Protein AF-A0A536C1P3-F1 (afdb_monomer)

Secondary structure (DSSP, 8-state):
----------------------------EEEEE--EEEETTTEEEE--EEES-SEEE-TT-EEEEE-SS-SS-EEEEEE-GGGS--SHHHHHT-HHHHHHHHHTTEETTEE-TT--SEEGGGGGTEE-STT-EEEE--TTSTTTS-SEEEEEE-SPTT-EEEEE-SSSTT-EEEEEE-

Solvent-accessible surface area (backbone atoms only — not comparable to full-atom values): 10163 Å² total; per-residue (Å²): 135,90,83,83,90,84,90,80,85,84,86,83,86,86,83,85,76,80,80,76,79,73,73,74,76,74,76,48,53,31,36,42,40,53,58,74,48,79,42,88,100,77,44,81,47,75,53,56,34,64,37,72,67,75,43,78,46,40,53,71,40,66,38,32,44,33,25,81,73,27,73,57,60,47,35,54,30,30,41,57,74,88,68,55,52,87,46,74,66,37,41,77,61,39,59,68,26,53,51,51,34,47,70,31,21,33,53,100,89,42,77,45,98,67,49,40,62,48,30,63,49,33,67,73,41,24,43,57,50,70,58,17,22,36,54,34,15,14,66,74,48,70,89,78,42,52,42,60,50,67,32,28,31,61,28,57,63,77,40,70,48,29,32,31,14,54,79,47,46,81,19,57,48,40,38,39,23,80

Foldseek 3Di:
DDDDDDDDDDDDDDDPDPPPPPPPPPQLEWEFDWDWDDDPPPDTDTDTATPDADAEEAQFDKHKYAYAAYLFKWKWFWADPVLQDPDPVCQVVNPVLQVLCVVQCQDPVGHDPSHDQWWDCVVVQEDAHGGGMGMAGHPNDPPPHHRMGMGGYNHDQQDKTKTATSVGRNHIHMYHYD

pLDDT: mean 88.32, std 18.48, range [37.59, 98.88]

Sequence (178 aa):
MRRFVVLVLSALLGAGSSIVLVGADSDRTITIRGDERFVANTIIQATFRFSPGPLVVKSGDAVTWTNPATPEPHSISIVNQGDLPASVEDVFMCSVCNDILTAHGIGPGGPGPSFTPVLGNAAAHQLQAVGDSFLIGSSSMPGFLPTSVTETITAQSGSTLYYLCAIHPWMQGTISVN

Mean predicted aligned error: 8.85 Å

Nearest PDB structures (foldseek):
  2gba-assembly1_A  TM=7.555E-01  e=5.926E-05  Paracoccus denitrificans
  1id2-assembly3_C  TM=7.336E-01  e=1.102E-04  Paracoccus versutus
  1plb-assembly1_A  TM=5.959E-01  e=1.337E-05  Petroselinum crispum
  1gs6-assembly1_X  TM=4.631E-01  e=2.304E-03  Achromobacter xylosoxidans

Structure (mmCIF, N/CA/C/O backbone):
data_AF-A0A536C1P3-F1
#
_entry.id   AF-A0A536C1P3-F1
#
loop_
_atom_site.group_PDB
_atom_site.id
_atom_site.type_symbol
_atom_site.label_atom_id
_atom_site.label_alt_id
_atom_site.label_comp_id
_atom_site.label_asym_id
_atom_site.label_entity_id
_atom_site.label_seq_id
_atom_site.pdbx_PDB_ins_code
_atom_site.Cartn_x
_atom_site.Cartn_y
_atom_site.Cartn_z
_atom_site.occupancy
_atom_site.B_iso_or_equiv
_atom_site.auth_seq_id
_atom_site.auth_comp_id
_atom_site.auth_asym_id
_atom_site.auth_atom_id
_atom_site.pdbx_PDB_model_num
ATOM 1 N N . MET A 1 1 ? 39.046 -17.412 80.853 1.00 38.22 1 MET A N 1
ATOM 2 C CA . MET A 1 1 ? 39.810 -16.635 79.850 1.00 38.22 1 MET A CA 1
ATOM 3 C C . MET A 1 1 ? 38.816 -15.853 78.998 1.00 38.22 1 MET A C 1
ATOM 5 O O . MET A 1 1 ? 37.809 -16.425 78.610 1.00 38.22 1 MET A O 1
ATOM 9 N N . ARG A 1 2 ? 39.046 -14.545 78.809 1.00 45.75 2 ARG A N 1
ATOM 10 C CA . ARG A 1 2 ? 38.230 -13.609 77.998 1.00 45.75 2 ARG A CA 1
ATOM 11 C C . ARG A 1 2 ? 38.199 -14.019 76.519 1.00 45.75 2 ARG A C 1
ATOM 13 O O . ARG A 1 2 ? 39.235 -14.484 76.050 1.00 45.75 2 ARG A O 1
ATOM 20 N N . ARG A 1 3 ? 37.102 -13.682 75.812 1.00 44.78 3 ARG A N 1
ATOM 21 C CA . ARG A 1 3 ? 37.000 -13.023 74.469 1.00 44.78 3 ARG A CA 1
ATOM 22 C C . ARG A 1 3 ? 35.619 -13.345 73.848 1.00 44.78 3 ARG A C 1
ATOM 24 O O . ARG A 1 3 ? 35.310 -14.511 73.679 1.00 44.78 3 ARG A O 1
ATOM 31 N N . PHE A 1 4 ? 34.657 -12.413 73.843 1.00 39.53 4 PHE A N 1
ATOM 32 C CA . PHE A 1 4 ? 34.352 -11.356 72.847 1.00 39.53 4 PHE A CA 1
ATOM 33 C C . PHE A 1 4 ? 33.693 -11.849 71.528 1.00 39.53 4 PHE A C 1
ATOM 35 O O . PHE A 1 4 ? 34.386 -12.458 70.726 1.00 39.53 4 PHE A O 1
ATOM 42 N N . VAL A 1 5 ? 32.433 -11.397 71.299 1.00 42.56 5 VAL A N 1
ATOM 43 C CA . VAL A 1 5 ? 31.890 -10.773 70.044 1.00 42.56 5 VAL A CA 1
ATOM 44 C C . VAL A 1 5 ? 31.510 -11.780 68.923 1.00 42.56 5 VAL A C 1
ATOM 46 O O . VAL A 1 5 ? 32.255 -12.713 68.683 1.00 42.56 5 VAL A O 1
ATOM 49 N N . VAL A 1 6 ? 30.341 -11.777 68.251 1.00 37.59 6 VAL A N 1
ATOM 50 C CA . VAL A 1 6 ? 29.561 -10.733 67.537 1.00 37.59 6 VAL A CA 1
ATOM 51 C C . VAL A 1 6 ? 28.072 -11.145 67.425 1.00 37.59 6 VAL A C 1
ATOM 53 O O . VAL A 1 6 ? 27.770 -12.307 67.165 1.00 37.59 6 VAL A O 1
ATOM 56 N N . LEU A 1 7 ? 27.157 -10.174 67.544 1.00 42.25 7 LEU A N 1
ATOM 57 C CA . LEU A 1 7 ? 25.745 -10.230 67.124 1.00 42.25 7 LEU A CA 1
ATOM 58 C C . LEU A 1 7 ? 25.620 -9.984 65.610 1.00 42.25 7 LEU A C 1
ATOM 60 O O . LEU A 1 7 ? 26.114 -8.966 65.131 1.00 42.25 7 LEU A O 1
ATOM 64 N N . VAL A 1 8 ? 24.885 -10.828 64.880 1.00 40.91 8 VAL A N 1
ATOM 65 C CA . VAL A 1 8 ? 24.362 -10.489 63.544 1.00 40.91 8 VAL A CA 1
ATOM 66 C C . VAL A 1 8 ? 22.840 -10.585 63.596 1.00 40.91 8 VAL A C 1
ATOM 68 O O . VAL A 1 8 ? 22.282 -11.676 63.669 1.00 40.91 8 VAL A O 1
ATOM 71 N N . LEU A 1 9 ? 22.174 -9.427 63.599 1.00 39.41 9 LEU A N 1
ATOM 72 C CA . LEU A 1 9 ? 20.735 -9.317 63.365 1.00 39.41 9 LEU A CA 1
ATOM 73 C C . LEU A 1 9 ? 20.473 -9.488 61.864 1.00 39.41 9 LEU A C 1
ATOM 75 O O . LEU A 1 9 ? 20.925 -8.679 61.055 1.00 39.41 9 LEU A O 1
ATOM 79 N N . SER A 1 10 ? 19.714 -10.513 61.497 1.00 43.47 10 SER A N 1
ATOM 80 C CA . SER A 1 10 ? 19.151 -10.666 60.156 1.00 43.47 10 SER A CA 1
ATOM 81 C C . SER A 1 10 ? 17.809 -9.933 60.096 1.00 43.47 10 SER A C 1
ATOM 83 O O . SER A 1 10 ? 16.829 -10.392 60.678 1.00 43.47 10 SER A O 1
ATOM 85 N N . ALA A 1 11 ? 17.755 -8.793 59.407 1.00 42.03 11 ALA A N 1
ATOM 86 C CA . ALA A 1 11 ? 16.505 -8.121 59.067 1.00 42.03 11 ALA A CA 1
ATOM 87 C C . ALA A 1 11 ? 16.045 -8.582 57.674 1.00 42.03 11 ALA A C 1
ATOM 89 O O . ALA A 1 11 ? 16.591 -8.170 56.655 1.00 42.03 11 ALA A O 1
ATOM 90 N N . LEU A 1 12 ? 15.043 -9.458 57.643 1.00 52.09 12 LEU A N 1
ATOM 91 C CA . LEU A 1 12 ? 14.175 -9.694 56.490 1.00 52.09 12 LEU A CA 1
ATOM 92 C C . LEU A 1 12 ? 12.885 -8.922 56.751 1.00 52.09 12 LEU A C 1
ATOM 94 O O . LEU A 1 12 ? 12.354 -9.091 57.841 1.00 52.09 12 LEU A O 1
ATOM 98 N N . LEU A 1 13 ? 12.392 -8.127 55.789 1.00 48.28 13 LEU A N 1
ATOM 99 C CA . LEU A 1 13 ? 10.961 -7.983 55.448 1.00 48.28 13 LEU A CA 1
ATOM 100 C C . LEU A 1 13 ? 10.726 -6.854 54.422 1.00 48.28 13 LEU A C 1
ATOM 102 O O . LEU A 1 13 ? 10.877 -5.676 54.724 1.00 48.28 13 LEU A O 1
ATOM 106 N N . GLY A 1 14 ? 10.258 -7.258 53.234 1.00 49.16 14 GLY A N 1
ATOM 107 C CA . GLY A 1 14 ? 9.141 -6.597 52.550 1.00 49.16 14 GLY A CA 1
ATOM 108 C C . GLY A 1 14 ? 9.445 -5.445 51.590 1.00 49.16 14 GLY A C 1
ATOM 109 O O . GLY A 1 14 ? 9.089 -4.310 51.879 1.00 49.16 14 GLY A O 1
ATOM 110 N N . ALA A 1 15 ? 9.961 -5.739 50.393 1.00 48.53 15 ALA A N 1
ATOM 111 C CA . ALA A 1 15 ? 9.781 -4.858 49.236 1.00 48.53 15 ALA A CA 1
ATOM 112 C C . ALA A 1 15 ? 8.700 -5.458 48.321 1.00 48.53 15 ALA A C 1
ATOM 114 O O . ALA A 1 15 ? 8.964 -6.371 47.538 1.00 48.53 15 ALA A O 1
ATOM 115 N N . GLY A 1 16 ? 7.465 -4.967 48.455 1.00 49.84 16 GLY A N 1
ATOM 116 C CA . GLY A 1 16 ? 6.386 -5.234 47.506 1.00 49.84 16 GLY A CA 1
ATOM 117 C C . GLY A 1 16 ? 6.735 -4.612 46.158 1.00 49.84 16 GLY A C 1
ATOM 118 O O . GLY A 1 16 ? 6.601 -3.406 45.977 1.00 49.84 16 GLY A O 1
ATOM 119 N N . SER A 1 17 ? 7.223 -5.429 45.228 1.00 48.78 17 SER A N 1
ATOM 120 C CA . SER A 1 17 ? 7.429 -5.012 43.843 1.00 48.78 17 SER A CA 1
ATOM 121 C C . SER A 1 17 ? 6.107 -5.156 43.101 1.00 48.78 17 SER A C 1
ATOM 123 O O . SER A 1 17 ? 5.728 -6.253 42.696 1.00 48.78 17 SER A O 1
ATOM 125 N N . SER A 1 18 ? 5.385 -4.049 42.945 1.00 50.34 18 SER A N 1
ATOM 126 C CA . SER A 1 18 ? 4.287 -3.965 41.988 1.00 50.34 18 SER A CA 1
ATOM 127 C C . SER A 1 18 ? 4.879 -4.099 40.588 1.00 50.34 18 SER A C 1
ATOM 129 O O . SER A 1 18 ? 5.506 -3.171 40.078 1.00 50.34 18 SER A O 1
ATOM 131 N N . ILE A 1 19 ? 4.722 -5.273 39.980 1.00 48.75 19 ILE A N 1
ATOM 132 C CA . ILE A 1 19 ? 5.044 -5.493 38.572 1.00 48.75 19 ILE A CA 1
ATOM 133 C C . ILE A 1 19 ? 4.020 -4.693 37.768 1.00 48.75 19 ILE A C 1
ATOM 135 O O . ILE A 1 19 ? 2.875 -5.107 37.598 1.00 48.75 19 ILE A O 1
ATOM 139 N N . VAL A 1 20 ? 4.427 -3.515 37.302 1.00 47.53 20 VAL A N 1
ATOM 140 C CA . VAL A 1 20 ? 3.724 -2.821 36.228 1.00 47.53 20 VAL A CA 1
ATOM 141 C C . VAL A 1 20 ? 3.993 -3.639 34.971 1.00 47.53 20 VAL A C 1
ATOM 143 O O . VAL A 1 20 ? 5.088 -3.592 34.414 1.00 47.53 20 VAL A O 1
ATOM 146 N N . LEU A 1 21 ? 3.013 -4.437 34.549 1.00 46.41 21 LEU A N 1
ATOM 147 C CA . LEU A 1 21 ? 2.993 -4.994 33.201 1.00 46.41 21 LEU A CA 1
ATOM 148 C C . LEU A 1 21 ? 2.775 -3.818 32.247 1.00 46.41 21 LEU A C 1
ATOM 150 O O . LEU A 1 21 ? 1.644 -3.476 31.909 1.00 46.41 21 LEU A O 1
ATOM 154 N N . VAL A 1 22 ? 3.866 -3.157 31.858 1.00 47.50 22 VAL A N 1
ATOM 155 C CA . VAL A 1 22 ? 3.883 -2.331 30.655 1.00 47.50 22 VAL A CA 1
ATOM 156 C C . VAL A 1 22 ? 3.562 -3.300 29.525 1.00 47.50 22 VAL A C 1
ATOM 158 O O . VAL A 1 22 ? 4.394 -4.130 29.161 1.00 47.50 22 VAL A O 1
ATOM 161 N N . GLY A 1 23 ? 2.317 -3.272 29.046 1.00 38.59 23 GLY A N 1
ATOM 162 C CA . GLY A 1 23 ? 1.960 -3.952 27.813 1.00 38.59 23 GLY A CA 1
ATOM 163 C C . GLY A 1 23 ? 2.905 -3.431 26.744 1.00 38.59 23 GLY A C 1
ATOM 164 O O . GLY A 1 23 ? 2.918 -2.229 26.485 1.00 38.59 23 GLY A O 1
ATOM 165 N N . ALA A 1 24 ? 3.754 -4.307 26.210 1.00 42.31 24 ALA A N 1
ATOM 166 C CA . ALA A 1 24 ? 4.572 -3.974 25.061 1.00 42.31 24 ALA A CA 1
ATOM 167 C C . ALA A 1 24 ? 3.631 -3.432 23.981 1.00 42.31 24 ALA A C 1
ATOM 169 O O . ALA A 1 24 ? 2.650 -4.097 23.639 1.00 42.31 24 ALA A O 1
ATOM 170 N N . ASP A 1 25 ? 3.900 -2.214 23.512 1.00 45.34 25 ASP A N 1
ATOM 171 C CA . ASP A 1 25 ? 3.305 -1.683 22.294 1.00 45.34 25 ASP A CA 1
ATOM 172 C C . ASP A 1 25 ? 3.629 -2.713 21.212 1.00 45.34 25 ASP A C 1
ATOM 174 O O . ASP A 1 25 ? 4.793 -2.911 20.858 1.00 45.34 25 ASP A O 1
ATOM 178 N N . SER A 1 26 ? 2.636 -3.513 20.824 1.00 55.91 26 SER A N 1
ATOM 179 C CA . SER A 1 26 ? 2.788 -4.458 19.730 1.00 55.91 26 SER A CA 1
ATOM 180 C C . SER A 1 26 ? 3.107 -3.602 18.521 1.00 55.91 26 SER A C 1
ATOM 182 O O . SER A 1 26 ? 2.209 -2.905 18.058 1.00 55.91 26 SER A O 1
ATOM 184 N N . ASP A 1 27 ? 4.378 -3.580 18.120 1.00 61.31 27 ASP A N 1
ATOM 185 C CA . ASP A 1 27 ? 4.948 -2.621 17.176 1.00 61.31 27 ASP A CA 1
ATOM 186 C C . ASP A 1 27 ? 3.963 -2.347 16.031 1.00 61.31 27 ASP A C 1
ATOM 188 O O . ASP A 1 27 ? 3.760 -3.186 15.150 1.00 61.31 27 ASP A O 1
ATOM 192 N N . ARG A 1 28 ? 3.274 -1.197 16.089 1.00 88.38 28 ARG A N 1
ATOM 193 C CA . ARG A 1 28 ? 2.221 -0.821 15.129 1.00 88.38 28 ARG A CA 1
ATOM 194 C C . ARG A 1 28 ? 2.836 -0.263 13.849 1.00 88.38 28 ARG A C 1
ATOM 196 O O . ARG A 1 28 ? 2.238 0.569 13.173 1.00 88.38 28 ARG A O 1
ATOM 203 N N . THR A 1 29 ? 4.048 -0.706 13.535 1.00 95.81 29 THR A N 1
ATOM 204 C CA . THR A 1 29 ? 4.849 -0.243 12.415 1.00 95.81 29 THR A CA 1
ATOM 205 C C . THR A 1 29 ? 4.951 -1.342 11.371 1.00 95.81 29 THR A C 1
ATOM 207 O O . THR A 1 29 ? 5.570 -2.381 11.587 1.00 95.81 29 THR A O 1
ATOM 210 N N . ILE A 1 30 ? 4.396 -1.089 10.194 1.00 97.25 30 ILE A N 1
ATOM 211 C CA . ILE A 1 30 ? 4.604 -1.878 8.992 1.00 97.25 30 ILE A CA 1
ATOM 212 C C . ILE A 1 30 ? 5.787 -1.316 8.225 1.00 97.25 30 ILE A C 1
ATOM 214 O O . ILE A 1 30 ? 5.824 -0.152 7.838 1.00 97.25 30 ILE A O 1
ATOM 218 N N . THR A 1 31 ? 6.773 -2.164 7.976 1.00 97.38 31 THR A N 1
ATOM 219 C CA . THR A 1 31 ? 7.881 -1.868 7.077 1.00 97.38 31 THR A CA 1
ATOM 220 C C . THR A 1 31 ? 7.609 -2.482 5.715 1.00 97.38 31 THR A C 1
ATOM 222 O O . THR A 1 31 ? 7.343 -3.681 5.601 1.00 97.38 31 THR A O 1
ATOM 225 N N . ILE A 1 32 ? 7.752 -1.676 4.673 1.00 97.88 32 ILE A N 1
ATOM 226 C CA . ILE A 1 32 ? 7.839 -2.148 3.301 1.00 97.88 32 ILE A CA 1
ATOM 227 C C . ILE A 1 32 ? 9.257 -2.656 3.066 1.00 97.88 32 ILE A C 1
ATOM 229 O O . ILE A 1 32 ? 10.244 -1.959 3.309 1.00 97.88 32 ILE A O 1
ATOM 233 N N . ARG A 1 33 ? 9.355 -3.921 2.667 1.00 96.94 33 ARG A N 1
ATOM 234 C CA . ARG A 1 33 ? 10.613 -4.663 2.528 1.00 96.94 33 ARG A CA 1
ATOM 235 C C . ARG A 1 33 ? 10.662 -5.351 1.186 1.00 96.94 33 ARG A C 1
ATOM 237 O O . ARG A 1 33 ? 9.615 -5.665 0.641 1.00 96.94 33 ARG A O 1
ATOM 244 N N . GLY A 1 34 ? 11.860 -5.721 0.761 1.00 95.94 34 GLY A N 1
ATOM 245 C CA . GLY A 1 34 ? 12.095 -6.531 -0.426 1.00 95.94 34 GLY A CA 1
ATOM 246 C C . GLY A 1 34 ? 12.992 -5.811 -1.416 1.00 95.94 34 GLY A C 1
ATOM 247 O O . GLY A 1 34 ? 13.263 -4.623 -1.275 1.00 95.94 34 GLY A O 1
ATOM 248 N N . ASP A 1 35 ? 13.415 -6.575 -2.407 1.00 93.88 35 ASP A N 1
ATOM 249 C CA . ASP A 1 35 ? 14.324 -6.164 -3.466 1.00 93.88 35 ASP A CA 1
ATOM 250 C C . ASP A 1 35 ? 13.819 -6.682 -4.813 1.00 93.88 35 ASP A C 1
ATOM 252 O O . ASP A 1 35 ? 12.915 -7.532 -4.883 1.00 93.88 35 ASP A O 1
ATOM 256 N N . GLU A 1 36 ? 14.473 -6.220 -5.870 1.00 94.19 36 GLU A N 1
ATOM 257 C CA . GLU A 1 36 ? 14.243 -6.661 -7.236 1.00 94.19 36 GLU A CA 1
ATOM 258 C C . GLU A 1 36 ? 15.460 -7.379 -7.808 1.00 94.19 36 GLU A C 1
ATOM 260 O O . GLU A 1 36 ? 16.610 -7.143 -7.431 1.00 94.19 36 GLU A O 1
ATOM 265 N N . ARG A 1 37 ? 15.199 -8.268 -8.763 1.00 95.44 37 ARG A N 1
ATOM 266 C CA . ARG A 1 37 ? 16.217 -8.992 -9.510 1.00 95.44 37 ARG A CA 1
ATOM 267 C C . ARG A 1 37 ? 15.810 -9.099 -10.968 1.00 95.44 37 ARG A C 1
ATOM 269 O O . ARG A 1 37 ? 14.765 -9.657 -11.298 1.00 95.44 37 ARG A O 1
ATOM 276 N N . PHE A 1 38 ? 16.712 -8.660 -11.835 1.00 96.25 38 PHE A N 1
ATOM 277 C CA . PHE A 1 38 ? 16.591 -8.814 -13.274 1.00 96.25 38 PHE A CA 1
ATOM 278 C C . PHE A 1 38 ? 17.712 -9.696 -13.821 1.00 96.25 38 PHE A C 1
ATOM 280 O O . PHE A 1 38 ? 18.890 -9.500 -13.522 1.00 96.25 38 PHE A O 1
ATOM 287 N N . VAL A 1 39 ? 17.334 -10.664 -14.649 1.00 97.38 39 VAL A N 1
ATOM 288 C CA . VAL A 1 39 ? 18.242 -11.449 -15.481 1.00 97.38 39 VAL A CA 1
ATOM 289 C C . VAL A 1 39 ? 17.684 -11.434 -16.893 1.00 97.38 39 VAL A C 1
ATOM 291 O O . VAL A 1 39 ? 16.594 -11.958 -17.141 1.00 97.38 39 VAL A O 1
ATOM 294 N N . ALA A 1 40 ? 18.444 -10.848 -17.818 1.00 97.44 40 ALA A N 1
ATOM 295 C CA . ALA A 1 40 ? 18.035 -10.709 -19.208 1.00 97.44 40 ALA A CA 1
ATOM 296 C C . ALA A 1 40 ? 17.575 -12.051 -19.803 1.00 97.44 40 ALA A C 1
ATOM 298 O O . ALA A 1 40 ? 18.201 -13.093 -19.589 1.00 97.44 40 ALA A O 1
ATOM 299 N N . ASN A 1 41 ? 16.462 -12.010 -20.541 1.00 96.12 41 ASN A N 1
ATOM 300 C CA . ASN A 1 41 ? 15.847 -13.167 -21.201 1.00 96.12 41 ASN A CA 1
ATOM 301 C C . ASN A 1 41 ? 15.487 -14.340 -20.263 1.00 96.12 41 ASN A C 1
ATOM 303 O O . ASN A 1 41 ? 15.357 -15.472 -20.718 1.00 96.12 41 ASN A O 1
ATOM 307 N N . THR A 1 42 ? 15.387 -14.098 -18.950 1.00 97.19 42 THR A N 1
ATOM 308 C CA . THR A 1 42 ? 15.209 -15.182 -17.975 1.00 97.19 42 THR A CA 1
ATOM 309 C C . THR A 1 42 ? 14.222 -14.817 -16.875 1.00 97.19 42 THR A C 1
ATOM 311 O O . THR A 1 42 ? 13.222 -15.507 -16.713 1.00 97.19 42 THR A O 1
ATOM 314 N N . ILE A 1 43 ? 14.494 -13.767 -16.091 1.00 95.25 43 ILE A N 1
ATOM 315 C CA . ILE A 1 43 ? 13.743 -13.472 -14.862 1.00 95.25 43 ILE A CA 1
ATOM 316 C C . ILE A 1 43 ? 13.578 -11.962 -14.679 1.00 95.25 43 ILE A C 1
ATOM 318 O O . ILE A 1 43 ? 14.550 -11.212 -14.752 1.00 95.25 43 ILE A O 1
ATOM 322 N N . ILE A 1 44 ? 12.356 -11.559 -14.336 1.00 94.12 44 ILE A N 1
ATOM 323 C CA . ILE A 1 44 ? 12.053 -10.345 -13.574 1.00 94.12 44 ILE A CA 1
ATOM 324 C C . ILE A 1 44 ? 11.420 -10.830 -12.269 1.00 94.12 44 ILE A C 1
ATOM 326 O O . ILE A 1 44 ? 10.481 -11.624 -12.298 1.00 94.12 44 ILE A O 1
ATOM 330 N N . GLN A 1 45 ? 11.963 -10.412 -11.132 1.00 95.19 45 GLN A N 1
ATOM 331 C CA . GLN A 1 45 ? 11.460 -10.791 -9.818 1.00 95.19 45 GLN A CA 1
ATOM 332 C C . GLN A 1 45 ? 11.459 -9.571 -8.910 1.00 95.19 45 GLN A C 1
ATOM 334 O O . GLN A 1 45 ? 12.496 -8.938 -8.749 1.00 95.19 45 GLN A O 1
ATOM 339 N N . ALA A 1 46 ? 10.332 -9.314 -8.259 1.00 95.38 46 ALA A N 1
ATOM 340 C CA . ALA A 1 46 ? 10.216 -8.332 -7.196 1.00 95.38 46 ALA A CA 1
ATOM 341 C C . ALA A 1 46 ? 9.682 -9.027 -5.942 1.00 95.38 46 ALA A C 1
ATOM 343 O O . ALA A 1 46 ? 8.767 -9.847 -6.003 1.00 95.38 46 ALA A O 1
ATOM 344 N N . THR A 1 47 ? 10.306 -8.754 -4.799 1.00 96.69 47 THR A N 1
ATOM 345 C CA . THR A 1 47 ? 9.982 -9.407 -3.517 1.00 96.69 47 THR A CA 1
ATOM 346 C C . THR A 1 47 ? 9.365 -8.446 -2.509 1.00 96.69 47 THR A C 1
ATOM 348 O O . THR A 1 47 ? 9.324 -8.752 -1.309 1.00 96.69 47 THR A O 1
ATOM 351 N N . PHE A 1 48 ? 8.906 -7.287 -2.994 1.00 97.69 48 PHE A N 1
ATOM 352 C CA . PHE A 1 48 ? 8.281 -6.270 -2.166 1.00 97.69 48 PHE A CA 1
ATOM 353 C C . PHE A 1 48 ? 7.102 -6.846 -1.383 1.00 97.69 48 PHE A C 1
ATOM 355 O O . PHE A 1 48 ? 6.348 -7.668 -1.905 1.00 97.69 48 PHE A O 1
ATOM 362 N N . ARG A 1 49 ? 6.983 -6.460 -0.111 1.00 97.88 49 ARG A N 1
ATOM 363 C CA . ARG A 1 49 ? 5.941 -6.926 0.810 1.00 97.88 49 ARG A CA 1
ATOM 364 C C . ARG A 1 49 ? 5.798 -6.013 2.022 1.00 97.88 49 ARG A C 1
ATOM 366 O O . ARG A 1 49 ? 6.765 -5.382 2.453 1.00 97.88 49 ARG A O 1
ATOM 373 N N . PHE A 1 50 ? 4.607 -6.026 2.608 1.00 98.00 50 PHE A N 1
ATOM 374 C CA . PHE A 1 50 ? 4.333 -5.450 3.921 1.00 98.00 50 PHE A CA 1
ATOM 375 C C . PHE A 1 50 ? 4.774 -6.422 5.023 1.00 98.00 50 PHE A C 1
ATOM 377 O O . PHE A 1 50 ? 4.524 -7.623 4.933 1.00 98.00 50 PHE A O 1
ATOM 384 N N . SER A 1 51 ? 5.468 -5.932 6.051 1.00 96.12 51 SER A N 1
ATOM 385 C CA . SER A 1 51 ? 5.906 -6.759 7.180 1.00 96.12 51 SER A CA 1
ATOM 386 C C . SER A 1 51 ? 6.065 -5.929 8.460 1.00 96.12 51 SER A C 1
ATOM 388 O O . SER A 1 51 ? 6.759 -4.914 8.414 1.00 96.12 51 SER A O 1
ATOM 390 N N . PRO A 1 52 ? 5.578 -6.395 9.623 1.00 94.62 52 PRO A N 1
ATOM 391 C CA . PRO A 1 52 ? 4.865 -7.658 9.832 1.00 94.62 52 PRO A CA 1
ATOM 392 C C . PRO A 1 52 ? 3.438 -7.639 9.253 1.00 94.62 52 PRO A C 1
ATOM 394 O O . PRO A 1 52 ? 2.964 -6.630 8.752 1.00 94.62 52 PRO A O 1
ATOM 397 N N . GLY A 1 53 ? 2.759 -8.778 9.275 1.00 85.44 53 GLY A N 1
ATOM 398 C CA . GLY A 1 53 ? 1.369 -8.916 8.843 1.00 85.44 53 GLY A CA 1
ATOM 399 C C . GLY A 1 53 ? 0.951 -10.390 8.880 1.00 85.44 53 GLY A C 1
ATOM 400 O O . GLY A 1 53 ? 1.837 -11.244 8.774 1.00 85.44 53 GLY A O 1
ATOM 401 N N . PRO A 1 54 ? -0.344 -10.735 9.020 1.00 92.56 54 PRO A N 1
ATOM 402 C CA . PRO A 1 54 ? -1.516 -9.892 9.312 1.00 92.56 54 PRO A CA 1
ATOM 403 C C . PRO A 1 54 ? -1.400 -9.028 10.573 1.00 92.56 54 PRO A C 1
ATOM 405 O O . PRO A 1 54 ? -0.704 -9.396 11.517 1.00 92.56 54 PRO A O 1
ATOM 408 N N . LEU A 1 55 ? -2.103 -7.896 10.598 1.00 94.44 55 LEU A N 1
ATOM 409 C CA . LEU A 1 55 ? -2.229 -7.049 11.782 1.00 94.44 55 LEU A CA 1
ATOM 410 C C . LEU A 1 55 ? -3.521 -7.333 12.540 1.00 94.44 55 LEU A C 1
ATOM 412 O O . LEU A 1 55 ? -4.560 -7.608 11.941 1.00 94.44 55 LEU A O 1
ATOM 416 N N . VAL A 1 56 ? -3.455 -7.184 13.860 1.00 95.88 56 VAL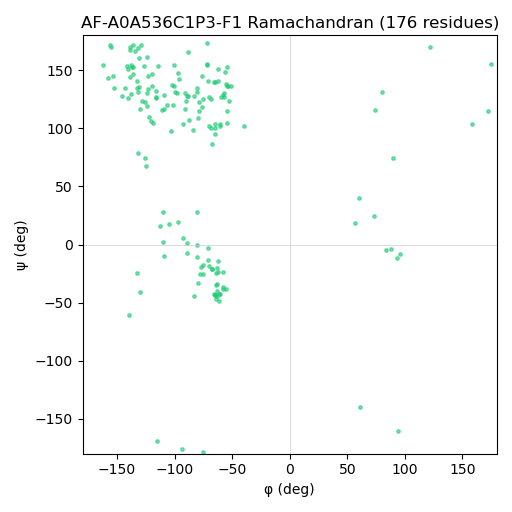 A N 1
ATOM 417 C CA . VAL A 1 56 ? -4.617 -7.159 14.749 1.00 95.88 56 VAL A CA 1
ATOM 418 C C . VAL A 1 56 ? -4.536 -5.883 15.573 1.00 95.88 56 VAL A C 1
ATOM 420 O O . VAL A 1 56 ? -3.538 -5.653 16.253 1.00 95.88 56 VAL A O 1
ATOM 423 N N . VAL A 1 57 ? -5.567 -5.051 15.496 1.00 95.75 57 VAL A N 1
ATOM 424 C CA . VAL A 1 57 ? -5.621 -3.726 16.134 1.00 95.75 57 VAL A CA 1
ATOM 425 C C . VAL A 1 57 ? -7.000 -3.490 16.734 1.00 95.75 57 VAL A C 1
ATOM 427 O O . VAL A 1 57 ? -7.927 -4.255 16.476 1.00 95.75 57 VAL A O 1
ATOM 430 N N . LYS A 1 58 ? -7.154 -2.425 17.518 1.00 96.38 58 LYS A N 1
ATOM 431 C CA . LYS A 1 58 ? -8.470 -1.922 17.931 1.00 96.38 58 LYS A CA 1
ATOM 432 C C . LYS A 1 58 ? -8.880 -0.723 17.092 1.00 96.38 58 LYS A C 1
ATOM 434 O O . LYS A 1 58 ? -8.026 0.020 16.612 1.00 96.38 58 LYS A O 1
ATOM 439 N N . SER A 1 59 ? -10.185 -0.488 16.968 1.00 97.12 59 SER A N 1
ATOM 440 C CA . SER A 1 59 ? -10.666 0.793 16.438 1.00 97.12 59 SER A CA 1
ATOM 441 C C . SER A 1 59 ? -10.131 1.940 17.307 1.00 97.12 59 SER A C 1
ATOM 443 O O . SER A 1 59 ? -10.287 1.928 18.528 1.00 97.12 59 SER A O 1
ATOM 445 N N . GLY A 1 60 ? -9.523 2.936 16.671 1.00 96.56 60 GLY A N 1
ATOM 446 C CA . GLY A 1 60 ? -8.818 4.056 17.291 1.00 96.56 60 GLY A CA 1
ATOM 447 C C . GLY A 1 60 ? -7.302 3.868 17.408 1.00 96.56 60 GLY A C 1
ATOM 448 O O . GLY A 1 60 ? -6.614 4.823 17.763 1.00 96.56 60 GLY A O 1
ATOM 449 N N . ASP A 1 61 ? -6.761 2.685 17.104 1.00 97.25 61 ASP A N 1
ATOM 450 C CA . ASP A 1 61 ? -5.313 2.472 17.095 1.00 97.25 61 ASP A CA 1
ATOM 451 C C . ASP A 1 61 ? -4.655 3.185 15.907 1.00 97.25 61 ASP A C 1
ATOM 453 O O . ASP A 1 61 ? -5.167 3.162 14.789 1.00 97.25 61 ASP A O 1
ATOM 457 N N . ALA A 1 62 ? -3.479 3.769 16.137 1.00 97.12 62 ALA A N 1
ATOM 458 C CA . ALA A 1 62 ? -2.647 4.337 15.081 1.00 97.12 62 ALA A CA 1
ATOM 459 C C . ALA A 1 62 ? -1.659 3.290 14.551 1.00 97.12 62 ALA A C 1
ATOM 461 O O . ALA A 1 62 ? -0.946 2.664 15.335 1.00 97.12 62 ALA A O 1
ATOM 462 N N . VAL A 1 63 ? -1.584 3.127 13.232 1.00 97.88 63 VAL A N 1
ATOM 463 C CA . VAL A 1 63 ? -0.640 2.231 12.550 1.00 97.88 63 VAL A CA 1
ATOM 464 C C . VAL A 1 63 ? 0.242 3.059 11.626 1.00 97.88 63 VAL A C 1
ATOM 466 O O . VAL A 1 63 ? -0.231 3.957 10.937 1.00 97.88 63 VAL A O 1
ATOM 469 N N . THR A 1 64 ? 1.539 2.774 11.624 1.00 98.00 64 THR A N 1
ATOM 470 C CA . THR A 1 64 ? 2.531 3.471 10.803 1.00 98.00 64 THR A CA 1
ATOM 471 C C . THR A 1 64 ? 3.032 2.557 9.701 1.00 98.00 64 THR A C 1
ATOM 473 O O . THR A 1 64 ? 3.490 1.458 9.978 1.00 98.00 64 THR A O 1
ATOM 476 N N . TRP A 1 65 ? 3.019 3.015 8.456 1.00 98.06 65 TRP A N 1
ATOM 477 C CA . TRP A 1 65 ? 3.700 2.372 7.338 1.00 98.06 65 TRP A CA 1
ATOM 478 C C . TRP A 1 65 ? 4.979 3.131 7.024 1.00 98.06 6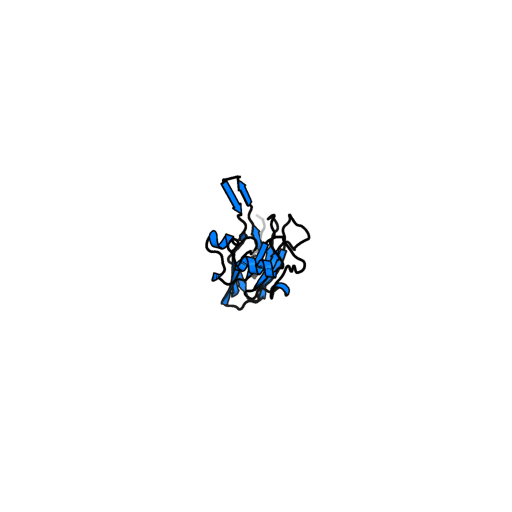5 TRP A C 1
ATOM 480 O O . TRP A 1 65 ? 4.994 4.358 7.005 1.00 98.06 65 TRP A O 1
ATOM 490 N N . THR A 1 66 ? 6.057 2.400 6.763 1.00 97.12 66 THR A N 1
ATOM 491 C CA . THR A 1 66 ? 7.384 2.956 6.487 1.00 97.12 66 THR A CA 1
ATOM 492 C C . THR A 1 66 ? 7.999 2.297 5.262 1.00 97.12 66 THR A C 1
ATOM 494 O O . THR A 1 66 ? 7.903 1.083 5.086 1.00 97.12 66 THR A O 1
ATOM 497 N N . ASN A 1 67 ? 8.683 3.085 4.439 1.00 97.00 67 ASN A N 1
ATOM 498 C CA . ASN A 1 67 ? 9.493 2.605 3.326 1.00 97.00 67 ASN A CA 1
ATOM 499 C C . ASN A 1 67 ? 10.927 3.146 3.437 1.00 97.00 67 ASN A C 1
ATOM 501 O O . ASN A 1 67 ? 11.308 4.076 2.725 1.00 97.00 67 ASN A O 1
ATOM 505 N N . PRO A 1 68 ? 11.733 2.610 4.367 1.00 91.88 68 PRO A N 1
ATOM 506 C CA . PRO A 1 68 ? 13.066 3.146 4.609 1.00 91.88 68 PRO A CA 1
ATOM 507 C C . PRO A 1 68 ? 14.072 2.760 3.516 1.00 91.88 68 PRO A C 1
ATOM 509 O O . PRO A 1 68 ? 15.080 3.444 3.353 1.00 91.88 68 PRO A O 1
ATOM 512 N N . ALA A 1 69 ? 13.838 1.646 2.813 1.00 88.31 69 ALA A N 1
ATOM 513 C CA . ALA A 1 69 ? 14.892 0.958 2.071 1.00 88.31 69 ALA A CA 1
ATOM 514 C C . ALA A 1 69 ? 14.533 0.560 0.637 1.00 88.31 69 ALA A C 1
ATOM 516 O O . ALA A 1 69 ? 15.454 0.414 -0.163 1.00 88.31 69 ALA A O 1
ATOM 517 N N . THR A 1 70 ? 13.254 0.373 0.288 1.00 93.31 70 THR A N 1
ATOM 518 C CA . THR A 1 70 ? 12.938 -0.044 -1.085 1.00 93.31 70 THR A CA 1
ATOM 519 C C . THR A 1 70 ? 13.075 1.142 -2.046 1.00 93.31 70 THR A C 1
ATOM 521 O O . THR A 1 70 ? 12.780 2.280 -1.664 1.00 93.31 70 THR A O 1
ATOM 524 N N . PRO A 1 71 ? 13.537 0.910 -3.287 1.00 91.38 71 PRO A N 1
ATOM 525 C CA . PRO A 1 71 ? 13.773 1.976 -4.253 1.00 91.38 71 PRO A CA 1
ATOM 526 C C . PRO A 1 71 ? 12.493 2.443 -4.955 1.00 91.38 71 PRO A C 1
ATOM 528 O O . PRO A 1 71 ? 12.567 3.344 -5.784 1.00 91.38 71 PRO A O 1
ATOM 531 N N . GLU A 1 72 ? 11.330 1.877 -4.651 1.00 92.31 72 GLU A N 1
ATOM 532 C CA . GLU A 1 72 ? 10.084 2.188 -5.353 1.00 92.31 72 GLU A CA 1
ATOM 533 C C . GLU A 1 72 ? 9.033 2.753 -4.394 1.00 92.31 72 GLU A C 1
ATOM 535 O O . GLU A 1 72 ? 9.042 2.402 -3.208 1.00 92.31 72 GLU A O 1
ATOM 540 N N . PRO A 1 73 ? 8.167 3.673 -4.856 1.00 95.38 73 PRO A N 1
ATOM 541 C CA . PRO A 1 73 ? 7.032 4.133 -4.076 1.00 95.38 73 PRO A CA 1
ATOM 542 C C . PRO A 1 73 ? 5.977 3.030 -4.006 1.00 95.38 73 PRO A C 1
ATOM 544 O O . PRO A 1 73 ? 5.873 2.199 -4.900 1.00 95.38 73 PRO A O 1
ATOM 547 N N . HIS A 1 74 ? 5.154 3.065 -2.966 1.00 97.81 74 HIS A N 1
ATOM 548 C CA . HIS A 1 74 ? 4.085 2.097 -2.753 1.00 97.81 74 HIS A CA 1
ATOM 549 C C . HIS A 1 74 ? 2.772 2.809 -2.478 1.00 97.81 74 HIS A C 1
ATOM 551 O O . HIS A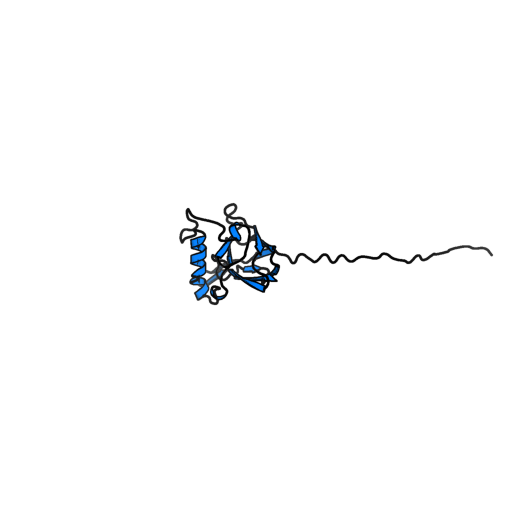 1 74 ? 2.719 4.019 -2.260 1.00 97.81 74 HIS A O 1
ATOM 557 N N . SER A 1 75 ? 1.706 2.029 -2.445 1.00 98.56 75 SER A N 1
ATOM 558 C CA . SER A 1 75 ? 0.406 2.460 -1.950 1.00 98.56 75 SER A CA 1
ATOM 559 C C . SER A 1 75 ? -0.083 1.489 -0.891 1.00 98.56 75 SER A C 1
ATOM 561 O O . SER A 1 75 ? 0.308 0.321 -0.867 1.00 98.56 75 SER A O 1
ATOM 563 N N . ILE A 1 76 ? -0.914 2.000 0.002 1.00 98.69 76 ILE A N 1
ATOM 564 C CA . ILE A 1 76 ? -1.711 1.210 0.927 1.00 98.69 76 ILE A CA 1
ATOM 565 C C . ILE A 1 76 ? -3.147 1.548 0.571 1.00 98.69 76 ILE A C 1
ATOM 567 O O . ILE A 1 76 ? -3.604 2.648 0.874 1.00 98.69 76 ILE A O 1
ATOM 571 N N . SER A 1 77 ? -3.826 0.630 -0.107 1.00 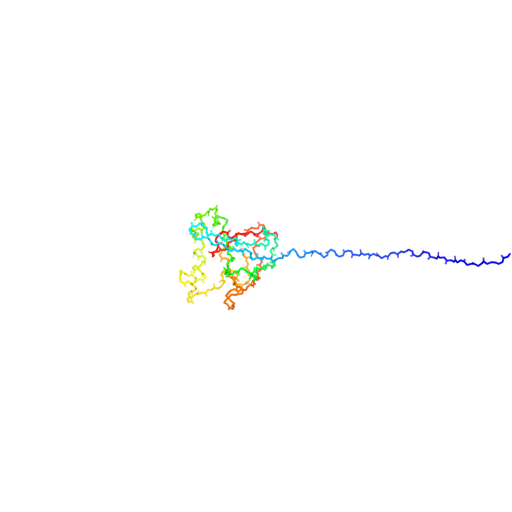98.88 77 SER A N 1
ATOM 572 C CA . SER A 1 77 ? -5.162 0.871 -0.648 1.00 98.88 77 SER A CA 1
ATOM 573 C C . SER A 1 77 ? -6.127 -0.179 -0.133 1.00 98.88 77 SER A C 1
ATOM 575 O O . SER A 1 77 ? -5.929 -1.370 -0.380 1.00 98.88 77 SER A O 1
ATOM 577 N N . ILE A 1 78 ? -7.158 0.254 0.590 1.00 98.88 78 ILE A N 1
ATOM 578 C CA . ILE A 1 78 ? -8.188 -0.634 1.119 1.00 98.88 78 ILE A CA 1
ATOM 579 C C . ILE A 1 78 ? -9.114 -1.061 -0.021 1.00 98.88 78 ILE A C 1
ATOM 581 O O . ILE A 1 78 ? -9.707 -0.227 -0.710 1.00 98.88 78 ILE A O 1
ATOM 585 N N . VAL A 1 79 ? -9.257 -2.372 -0.192 1.00 98.81 79 VAL A N 1
ATOM 586 C CA . VAL A 1 79 ? -10.028 -3.015 -1.265 1.00 98.81 79 VAL A CA 1
ATOM 587 C C . VAL A 1 79 ? -10.953 -4.090 -0.699 1.00 98.81 79 VAL A C 1
ATOM 589 O O . VAL A 1 79 ? -10.846 -4.456 0.476 1.00 98.81 79 VAL A O 1
ATOM 592 N N . ASN A 1 80 ? -11.876 -4.618 -1.507 1.00 98.69 80 ASN A N 1
ATOM 593 C CA . ASN A 1 80 ? -12.603 -5.815 -1.090 1.00 98.69 80 ASN A CA 1
ATOM 594 C C . ASN A 1 80 ? -11.671 -7.029 -1.139 1.00 98.69 80 ASN A C 1
ATOM 596 O O . ASN A 1 80 ? -10.748 -7.093 -1.946 1.00 98.69 80 ASN A O 1
ATOM 600 N N . GLN A 1 81 ? -11.963 -8.053 -0.335 1.00 98.38 81 GLN A N 1
ATOM 601 C CA . GLN A 1 81 ? -11.201 -9.307 -0.362 1.00 98.38 81 GLN A CA 1
ATOM 602 C C . GLN A 1 81 ? -11.148 -9.938 -1.762 1.00 98.38 81 GLN A C 1
ATOM 604 O O . GLN A 1 81 ? -10.121 -10.483 -2.148 1.00 98.38 81 GLN A O 1
ATOM 609 N N . GLY A 1 82 ? -12.253 -9.866 -2.512 1.00 98.06 82 GLY A N 1
ATOM 610 C CA . GLY A 1 82 ? -12.345 -10.419 -3.866 1.00 98.06 82 GLY A CA 1
ATOM 611 C C . GLY A 1 82 ? -11.546 -9.650 -4.920 1.00 98.06 82 GLY A C 1
ATOM 612 O O . GLY A 1 82 ? -11.346 -10.180 -6.005 1.00 98.06 82 GLY A O 1
ATOM 613 N N . ASP A 1 83 ? -11.077 -8.442 -4.596 1.00 98.38 83 ASP A N 1
ATOM 614 C CA . ASP A 1 83 ? -10.267 -7.616 -5.494 1.00 98.38 83 ASP A CA 1
ATOM 615 C C . ASP A 1 83 ? -8.762 -7.905 -5.338 1.00 98.38 83 ASP A C 1
ATOM 617 O O . ASP A 1 83 ? -7.946 -7.391 -6.104 1.00 98.38 83 ASP A O 1
ATOM 621 N N . LEU A 1 84 ? -8.371 -8.711 -4.342 1.00 98.62 84 LEU A N 1
ATOM 622 C CA . LEU A 1 84 ? -6.982 -9.114 -4.147 1.00 98.62 84 LEU A CA 1
ATOM 623 C C . LEU A 1 84 ? -6.541 -10.073 -5.265 1.00 98.62 84 LEU A C 1
ATOM 625 O O . LEU A 1 84 ? -7.169 -11.121 -5.445 1.00 98.62 84 LEU A O 1
ATOM 629 N N . PRO A 1 85 ? -5.427 -9.786 -5.965 1.00 98.38 85 PRO A N 1
ATOM 630 C CA . PRO A 1 85 ? -4.874 -10.707 -6.950 1.00 98.38 85 PRO A CA 1
ATOM 631 C C . PRO A 1 85 ? -4.555 -12.082 -6.347 1.00 98.38 85 PRO A C 1
ATOM 633 O O . PRO A 1 85 ? -3.823 -12.175 -5.360 1.00 98.38 85 PRO A O 1
ATOM 636 N N . ALA A 1 86 ? -5.064 -13.157 -6.952 1.00 97.75 86 ALA A N 1
ATOM 637 C CA . ALA A 1 86 ? -4.840 -14.531 -6.491 1.00 97.75 86 ALA A CA 1
ATOM 638 C C . ALA A 1 86 ? -3.913 -15.331 -7.422 1.00 97.75 86 ALA A C 1
ATOM 640 O O . ALA A 1 86 ? -3.474 -16.433 -7.083 1.00 97.75 86 ALA A O 1
ATOM 641 N N . SER A 1 87 ? -3.601 -14.783 -8.595 1.00 97.75 87 SER A N 1
ATOM 642 C CA . SER A 1 87 ? -2.748 -15.392 -9.607 1.00 97.75 87 SER A CA 1
ATOM 643 C C . SER A 1 87 ? -1.803 -14.373 -10.245 1.00 97.75 87 SER A C 1
ATOM 645 O O . SER A 1 87 ? -1.959 -13.162 -10.103 1.00 97.75 87 SER A O 1
ATOM 647 N N . VAL A 1 88 ? -0.809 -14.876 -10.979 1.00 95.81 88 VAL A N 1
ATOM 648 C CA . VAL A 1 88 ? 0.105 -14.037 -11.772 1.00 95.81 88 VAL A CA 1
ATOM 649 C C . VAL A 1 88 ? -0.664 -13.195 -12.792 1.00 95.81 88 VAL A C 1
ATOM 651 O O . VAL A 1 88 ? -0.337 -12.032 -13.000 1.00 95.81 88 VAL A O 1
ATOM 654 N N . GLU A 1 89 ? -1.699 -13.770 -13.396 1.00 97.38 89 GLU A N 1
ATOM 655 C CA . GLU A 1 89 ? -2.539 -13.084 -14.375 1.00 97.38 89 GLU A CA 1
ATOM 656 C C . GLU A 1 89 ? -3.296 -11.912 -13.733 1.00 97.38 89 GLU A C 1
ATOM 658 O O . GLU A 1 89 ? -3.281 -10.803 -14.264 1.00 97.38 89 GLU A O 1
ATOM 663 N N . ASP A 1 90 ? -3.855 -12.114 -12.535 1.00 97.88 90 ASP A N 1
ATOM 664 C CA . ASP A 1 90 ? -4.539 -11.048 -11.790 1.00 97.88 90 ASP A CA 1
ATOM 665 C C . ASP A 1 90 ? -3.584 -9.912 -11.411 1.00 97.88 90 ASP A C 1
ATOM 667 O O . ASP A 1 90 ? -3.980 -8.750 -11.394 1.00 97.88 90 ASP A O 1
ATOM 671 N N . VAL A 1 91 ? -2.316 -10.228 -11.124 1.00 97.12 91 VAL A N 1
ATOM 672 C CA . VAL A 1 91 ? -1.296 -9.211 -10.836 1.00 97.12 91 VAL A CA 1
ATOM 673 C C . VAL A 1 91 ? -1.070 -8.317 -12.055 1.00 97.12 91 VAL A C 1
ATOM 675 O O . VAL A 1 91 ? -1.012 -7.098 -11.909 1.00 97.12 91 VAL A O 1
ATOM 678 N N . PHE A 1 92 ? -0.968 -8.895 -13.255 1.00 95.06 92 PHE A N 1
ATOM 679 C CA . PHE A 1 92 ? -0.740 -8.126 -14.482 1.00 95.06 92 PHE A CA 1
ATOM 680 C C . PHE A 1 92 ? -1.995 -7.428 -15.014 1.00 95.06 92 PHE A C 1
ATOM 682 O O . PHE A 1 92 ? -1.881 -6.401 -15.683 1.00 95.06 92 PHE A O 1
ATOM 689 N N . MET A 1 93 ? -3.183 -7.946 -14.705 1.00 96.44 93 MET A N 1
ATOM 690 C CA . MET A 1 93 ? -4.467 -7.389 -15.138 1.00 96.44 93 MET A CA 1
ATOM 691 C C . MET A 1 93 ? -5.277 -6.773 -13.990 1.00 96.44 93 MET A C 1
ATOM 693 O O . MET A 1 93 ? -6.506 -6.737 -14.056 1.00 96.44 93 MET A O 1
ATOM 697 N N . CYS A 1 94 ? -4.616 -6.281 -12.940 1.00 98.00 94 CYS A N 1
ATOM 698 C CA . CYS A 1 94 ? -5.293 -5.773 -11.748 1.00 98.00 94 CYS A CA 1
ATOM 699 C C . CYS A 1 94 ? -6.143 -4.522 -12.057 1.00 98.00 94 CYS A C 1
ATOM 701 O O . CYS A 1 94 ? -5.654 -3.390 -12.044 1.00 98.00 94 CYS A O 1
ATOM 703 N N . SER A 1 95 ? -7.437 -4.717 -12.319 1.00 97.62 95 SER A N 1
ATOM 704 C CA . SER A 1 95 ? -8.386 -3.649 -12.663 1.00 97.62 95 SER A CA 1
ATOM 705 C C . SER A 1 95 ? -8.568 -2.658 -11.516 1.00 97.62 95 SER A C 1
ATOM 707 O O . SER A 1 95 ? -8.415 -1.457 -11.728 1.00 97.62 95 SER A O 1
ATOM 709 N N . VAL A 1 96 ? -8.764 -3.156 -10.290 1.00 98.44 96 VAL A N 1
ATOM 710 C CA . VAL A 1 96 ? -8.858 -2.316 -9.086 1.00 98.44 96 VAL A CA 1
ATOM 711 C C . VAL A 1 96 ? -7.600 -1.463 -8.890 1.00 98.44 96 VAL A C 1
ATOM 713 O O . VAL A 1 96 ? -7.695 -0.302 -8.502 1.00 98.44 96 VAL A O 1
ATOM 716 N N . CYS A 1 97 ? -6.416 -1.994 -9.215 1.00 98.38 97 CYS A N 1
ATOM 717 C CA . CYS A 1 97 ? -5.163 -1.255 -9.110 1.00 98.38 97 CYS A CA 1
ATOM 718 C C . CYS A 1 97 ? -5.130 -0.091 -10.107 1.00 98.38 97 CYS A C 1
ATOM 720 O O . CYS A 1 97 ? -4.761 1.022 -9.739 1.00 98.38 97 CYS A O 1
ATOM 722 N N . ASN A 1 98 ? -5.573 -0.318 -11.347 1.00 97.25 98 ASN A N 1
ATOM 723 C CA . ASN A 1 98 ? -5.669 0.737 -12.357 1.00 97.25 98 ASN A CA 1
ATOM 724 C C . ASN A 1 98 ? -6.665 1.833 -11.953 1.00 97.25 98 ASN A C 1
ATOM 726 O O . ASN A 1 98 ? -6.375 3.018 -12.138 1.00 97.25 98 ASN A O 1
ATOM 730 N N . ASP A 1 99 ? -7.800 1.458 -11.362 1.00 98.00 99 ASP A N 1
ATOM 731 C CA . ASP A 1 99 ? -8.795 2.408 -10.858 1.00 98.00 99 ASP A CA 1
ATOM 732 C C . ASP A 1 99 ? -8.232 3.242 -9.697 1.00 98.00 99 ASP A C 1
ATOM 734 O O . ASP A 1 99 ? -8.373 4.467 -9.688 1.00 98.00 99 ASP A O 1
ATOM 738 N N . ILE A 1 100 ? -7.518 2.608 -8.759 1.00 98.50 10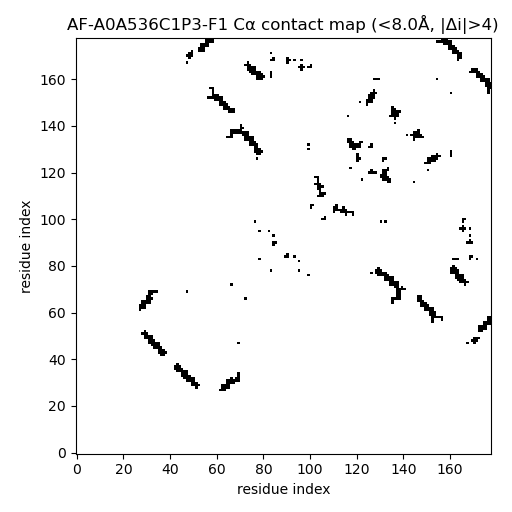0 ILE A N 1
ATOM 739 C CA . ILE A 1 100 ? -6.837 3.286 -7.646 1.00 98.50 100 ILE A CA 1
ATOM 740 C C . ILE A 1 100 ? -5.776 4.266 -8.162 1.00 98.50 100 ILE A C 1
ATOM 742 O O . ILE A 1 100 ? -5.747 5.422 -7.737 1.00 98.50 100 ILE A O 1
ATOM 746 N N . LEU A 1 101 ? -4.910 3.840 -9.088 1.00 98.00 101 LEU A N 1
ATOM 747 C CA . LEU A 1 101 ? -3.881 4.709 -9.668 1.00 98.00 101 LEU A CA 1
ATOM 748 C C . LEU A 1 101 ? -4.515 5.896 -10.401 1.00 98.00 101 LEU A C 1
ATOM 750 O O . LEU A 1 101 ? -4.097 7.037 -10.200 1.00 98.00 101 LEU A O 1
ATOM 754 N N . THR A 1 102 ? -5.580 5.651 -11.164 1.00 97.44 102 THR A N 1
ATOM 755 C CA . THR A 1 102 ? -6.345 6.703 -11.843 1.00 97.44 102 THR A CA 1
ATOM 756 C C . THR A 1 102 ? -6.951 7.687 -10.842 1.00 97.44 102 THR A C 1
ATOM 758 O O . THR A 1 102 ? -6.869 8.897 -11.055 1.00 97.44 102 THR A O 1
ATOM 761 N N . ALA A 1 103 ? -7.506 7.204 -9.726 1.00 98.00 103 ALA A N 1
ATOM 762 C CA . ALA A 1 103 ? -8.050 8.049 -8.665 1.00 98.00 103 ALA A CA 1
ATOM 763 C C . ALA A 1 103 ? -6.968 8.905 -7.984 1.00 98.00 103 ALA A C 1
ATOM 765 O O . ALA A 1 103 ? -7.212 10.068 -7.669 1.00 98.00 103 ALA A O 1
ATOM 766 N N . HIS A 1 104 ? -5.748 8.378 -7.842 1.00 98.06 104 HIS A N 1
ATOM 767 C CA . HIS A 1 104 ? -4.573 9.148 -7.424 1.00 98.06 104 HIS A CA 1
ATOM 768 C C . HIS A 1 104 ? -4.062 10.124 -8.499 1.00 98.06 104 HIS A C 1
ATOM 770 O O . HIS A 1 104 ? -3.112 10.864 -8.246 1.00 98.06 104 HIS A O 1
ATOM 776 N N . GLY A 1 105 ? -4.658 10.150 -9.695 1.00 97.44 105 GLY A N 1
ATOM 777 C CA . GLY A 1 105 ? -4.214 10.972 -10.818 1.00 97.44 105 GLY A CA 1
ATOM 778 C C . GLY A 1 105 ? -2.931 10.459 -11.477 1.00 97.44 105 GLY A C 1
ATOM 779 O O . GLY A 1 105 ? -2.196 11.249 -12.068 1.00 97.44 105 GLY A O 1
ATOM 780 N N . ILE A 1 106 ? -2.635 9.163 -11.360 1.00 95.69 106 ILE A N 1
ATOM 781 C CA . ILE A 1 106 ? -1.479 8.492 -11.962 1.00 95.69 106 ILE A CA 1
ATOM 782 C C . ILE A 1 106 ? -1.944 7.746 -13.215 1.00 95.69 106 ILE A C 1
ATOM 784 O O . ILE A 1 106 ? -2.785 6.854 -13.146 1.00 95.69 106 ILE A O 1
ATOM 788 N N . GLY A 1 107 ? -1.379 8.110 -14.366 1.00 91.38 107 GLY A N 1
ATOM 789 C CA . GLY A 1 107 ? -1.620 7.431 -15.641 1.00 91.38 107 GLY A CA 1
ATOM 790 C C . GLY A 1 107 ? -0.362 6.753 -16.197 1.00 91.38 107 GLY A C 1
ATOM 791 O O . GLY A 1 107 ? 0.672 6.719 -15.529 1.00 91.38 107 GLY A O 1
ATOM 792 N N . PRO A 1 108 ? -0.392 6.283 -17.460 1.00 84.56 108 PRO A N 1
ATOM 793 C CA . PRO A 1 108 ? 0.751 5.621 -18.103 1.00 84.56 108 PRO A CA 1
ATOM 794 C C . PRO A 1 108 ? 2.031 6.470 -18.174 1.00 84.56 108 PRO A C 1
ATOM 796 O O . PRO A 1 108 ? 3.126 5.931 -18.285 1.00 84.56 108 PRO A O 1
ATOM 799 N N . GLY A 1 109 ? 1.898 7.800 -18.128 1.00 84.88 109 GLY A N 1
ATOM 800 C CA . GLY A 1 109 ? 3.019 8.746 -18.103 1.00 84.88 109 GLY A CA 1
ATOM 801 C C . GLY A 1 109 ? 3.471 9.162 -16.699 1.00 84.88 109 GLY A C 1
ATOM 802 O O . GLY A 1 109 ? 4.314 10.048 -16.588 1.00 84.88 109 GLY A O 1
ATOM 803 N N . GLY A 1 110 ? 2.905 8.571 -15.642 1.00 87.19 110 GLY A N 1
ATOM 804 C CA . GLY A 1 110 ? 3.131 8.964 -14.252 1.00 87.19 110 GLY A CA 1
ATOM 805 C C . GLY A 1 110 ? 2.083 9.951 -13.708 1.00 87.19 110 GLY A C 1
ATOM 806 O O . GLY A 1 110 ? 0.974 10.036 -14.249 1.00 87.19 110 GLY A O 1
ATOM 807 N N . PRO A 1 111 ? 2.406 10.668 -12.612 1.00 91.81 111 PRO A N 1
ATOM 808 C CA . PRO A 1 111 ? 1.514 11.639 -11.977 1.00 91.81 111 PRO A CA 1
ATOM 809 C C . PRO A 1 111 ? 1.102 12.778 -12.918 1.00 91.81 111 PRO A C 1
ATOM 811 O O . PRO A 1 111 ? 1.946 13.457 -13.503 1.00 91.81 111 PRO A O 1
ATOM 814 N N . GLY A 1 112 ? -0.205 13.002 -13.046 1.00 92.94 112 GLY A N 1
ATOM 815 C CA . GLY A 1 112 ? -0.787 14.097 -13.817 1.00 92.94 112 GLY A CA 1
ATOM 816 C C . GLY A 1 112 ? -1.091 15.353 -12.984 1.00 92.94 112 GLY A C 1
ATOM 817 O O . GLY A 1 112 ? -0.826 15.401 -11.785 1.00 92.94 112 GLY A O 1
ATOM 818 N N . PRO A 1 113 ? -1.714 16.382 -13.593 1.00 91.38 113 PRO A N 1
ATOM 819 C CA . PRO A 1 113 ? -2.050 17.641 -12.914 1.00 91.38 113 PRO A CA 1
ATOM 820 C C . PRO A 1 113 ? -3.031 17.496 -11.742 1.00 91.38 113 PRO A C 1
ATOM 822 O O . PRO A 1 113 ? -3.072 18.354 -10.866 1.00 91.38 113 PRO A O 1
ATOM 825 N N . SER A 1 114 ? -3.830 16.427 -11.736 1.00 92.31 114 SER A N 1
ATOM 826 C CA . SER A 1 114 ? -4.804 16.111 -10.683 1.00 92.31 114 SER A CA 1
ATOM 827 C C . SER A 1 114 ? -4.263 15.108 -9.663 1.00 92.31 114 SER A C 1
ATOM 829 O O . SER A 1 114 ? -5.046 14.458 -8.977 1.00 92.31 114 SER A O 1
ATOM 831 N N . PHE A 1 115 ? -2.939 14.946 -9.591 1.00 96.38 115 PHE A N 1
ATOM 832 C CA . PHE A 1 115 ? -2.308 14.028 -8.655 1.00 96.38 115 PHE A CA 1
ATOM 833 C C . PHE A 1 115 ? -2.697 14.341 -7.207 1.00 96.38 115 PHE A C 1
ATOM 835 O O . PHE A 1 115 ? -2.567 15.477 -6.748 1.00 96.38 115 PHE A O 1
ATOM 842 N N . THR A 1 116 ? -3.123 13.310 -6.481 1.00 97.12 116 THR A N 1
ATOM 843 C CA . THR A 1 116 ? -3.365 13.373 -5.038 1.00 97.12 116 THR A CA 1
ATOM 844 C C . THR A 1 116 ? -2.694 12.185 -4.354 1.00 97.12 116 THR A C 1
ATOM 846 O O . THR A 1 116 ? -2.882 11.053 -4.794 1.00 97.12 116 THR A O 1
ATOM 849 N N . PRO A 1 117 ? -1.917 12.383 -3.274 1.00 97.00 117 PRO A N 1
ATOM 850 C CA . PRO A 1 117 ? -1.240 11.286 -2.587 1.00 97.00 117 PRO A CA 1
ATOM 851 C C . PRO A 1 117 ? -2.156 10.510 -1.633 1.00 97.00 117 PRO A C 1
ATOM 853 O O . PRO A 1 117 ? -1.758 9.458 -1.151 1.00 97.00 117 PRO A O 1
ATOM 856 N N . VAL A 1 118 ? -3.357 11.017 -1.349 1.00 98.31 118 VAL A N 1
ATOM 857 C CA . VAL A 1 118 ? -4.316 10.449 -0.392 1.00 98.31 118 VAL A CA 1
ATOM 858 C C . VAL A 1 118 ? -5.728 10.465 -0.979 1.00 98.31 118 VAL A C 1
ATOM 860 O O . VAL A 1 118 ? -6.074 11.367 -1.747 1.00 98.31 118 VAL A O 1
ATOM 863 N N . LEU A 1 119 ? -6.534 9.467 -0.626 1.00 98.50 119 LEU A N 1
ATOM 864 C CA . LEU A 1 119 ? -7.909 9.257 -1.078 1.00 98.50 119 LEU A CA 1
ATOM 865 C C . LEU A 1 119 ? -8.804 8.830 0.089 1.00 98.50 119 LEU A C 1
ATOM 867 O O . LEU A 1 119 ? -8.343 8.221 1.056 1.00 98.50 1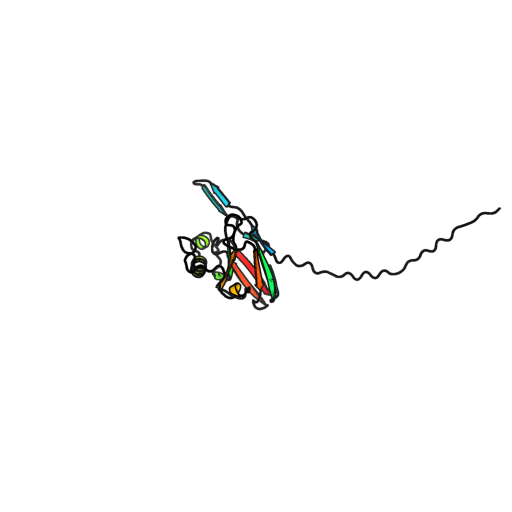19 LEU A O 1
ATOM 871 N N . GLY A 1 120 ? -10.100 9.119 -0.034 1.00 98.25 120 GLY A N 1
ATOM 872 C CA . GLY A 1 120 ? -11.102 8.704 0.946 1.00 98.25 120 GLY A CA 1
ATOM 873 C C . GLY A 1 120 ? -10.836 9.281 2.336 1.00 98.25 120 GLY A C 1
ATOM 874 O O . GLY A 1 120 ? -10.433 10.438 2.482 1.00 98.25 120 GLY A O 1
ATOM 875 N N . ASN A 1 121 ? -11.051 8.461 3.359 1.00 98.44 121 ASN A N 1
ATOM 876 C CA . ASN A 1 121 ? -10.832 8.829 4.755 1.00 98.44 121 ASN A CA 1
ATOM 877 C C . ASN A 1 121 ? -9.339 8.992 5.090 1.00 98.44 121 ASN A C 1
ATOM 879 O O . ASN A 1 121 ? -9.016 9.707 6.039 1.00 98.44 121 ASN A O 1
ATOM 883 N N . ALA A 1 122 ? -8.420 8.442 4.282 1.00 97.94 122 ALA A N 1
ATOM 884 C CA . ALA A 1 122 ? -6.977 8.587 4.510 1.00 97.94 122 ALA A CA 1
ATOM 885 C C . ALA A 1 122 ? -6.520 10.052 4.384 1.00 97.94 122 ALA A C 1
ATOM 887 O O . ALA A 1 122 ? -5.558 10.476 5.016 1.00 97.94 122 ALA A O 1
ATOM 888 N N . ALA A 1 123 ? -7.263 10.884 3.642 1.00 97.12 123 ALA A N 1
ATOM 889 C CA . ALA A 1 123 ? -7.031 12.330 3.614 1.00 97.12 123 ALA A CA 1
ATOM 890 C C . ALA A 1 123 ? -7.243 13.010 4.984 1.00 97.12 123 ALA A C 1
ATOM 892 O O . ALA A 1 123 ? -6.733 14.105 5.215 1.00 97.12 123 ALA A O 1
ATOM 893 N N . ALA A 1 124 ? -7.984 12.363 5.887 1.00 97.75 124 ALA A N 1
ATOM 894 C CA . ALA A 1 124 ? -8.194 12.768 7.272 1.00 97.75 124 ALA A CA 1
ATOM 895 C C . ALA A 1 124 ? -7.384 11.913 8.270 1.00 97.75 124 ALA A C 1
ATOM 897 O O . ALA A 1 124 ? -7.696 11.916 9.462 1.00 97.75 124 ALA A O 1
ATOM 898 N N . HIS A 1 125 ? -6.353 11.202 7.801 1.00 97.88 125 HIS A N 1
ATOM 899 C CA . HIS A 1 125 ? -5.532 10.276 8.586 1.00 97.88 125 HIS A CA 1
ATOM 900 C C . HIS A 1 125 ? -6.316 9.106 9.201 1.00 97.88 125 HIS A C 1
ATOM 902 O O . HIS A 1 125 ? -6.104 8.733 10.365 1.00 97.88 125 HIS A O 1
ATOM 908 N N . GLN A 1 126 ? -7.267 8.559 8.437 1.00 98.19 126 GLN A N 1
ATOM 909 C CA . GLN A 1 126 ? -8.113 7.446 8.843 1.00 98.19 126 GLN A CA 1
ATOM 910 C C . GLN A 1 126 ? -8.177 6.335 7.789 1.00 98.19 126 GLN A C 1
ATOM 912 O O . GLN A 1 126 ? -8.435 6.591 6.616 1.00 98.19 126 GLN A O 1
ATOM 917 N N . LEU A 1 127 ? -8.058 5.081 8.229 1.00 98.44 127 LEU A N 1
ATOM 918 C CA . LEU A 1 127 ? -8.427 3.909 7.431 1.00 98.44 127 LEU A CA 1
ATOM 919 C C . LEU A 1 127 ? -9.686 3.274 8.013 1.00 98.44 127 LEU A C 1
ATOM 921 O O . LEU A 1 127 ? -9.691 2.769 9.141 1.00 98.44 127 LEU A O 1
ATOM 925 N N . GLN A 1 128 ? -10.749 3.286 7.220 1.00 98.00 128 GLN A N 1
ATOM 926 C CA . GLN A 1 128 ? -12.086 2.884 7.626 1.00 98.00 128 GLN A CA 1
ATOM 927 C C . GLN A 1 128 ? -12.731 1.895 6.655 1.00 98.00 128 GLN A C 1
ATOM 929 O O . GLN A 1 128 ? -13.425 0.978 7.094 1.00 98.00 128 GLN A O 1
ATOM 934 N N . ALA A 1 129 ? -12.568 2.100 5.348 1.00 98.12 129 ALA A N 1
ATOM 935 C CA . ALA A 1 129 ? -13.361 1.423 4.332 1.00 98.12 129 ALA A CA 1
ATOM 936 C C . ALA A 1 129 ? -12.642 1.325 2.980 1.00 98.12 129 ALA A C 1
ATOM 938 O O . ALA A 1 129 ? -11.612 1.951 2.742 1.00 98.12 129 ALA A O 1
ATOM 939 N N . VAL A 1 130 ? -13.221 0.531 2.077 1.00 98.62 130 VAL A N 1
ATOM 940 C CA . VAL A 1 130 ? -12.780 0.427 0.680 1.00 98.62 130 VAL A CA 1
ATOM 941 C C . VAL A 1 130 ? -12.738 1.805 0.021 1.00 98.62 130 VAL A C 1
ATOM 943 O O . VAL A 1 130 ? -13.663 2.602 0.181 1.00 98.62 130 VAL A O 1
ATOM 946 N N . GLY A 1 131 ? -11.672 2.061 -0.737 1.00 98.25 131 GLY A N 1
ATOM 947 C CA . GLY A 1 131 ? -11.411 3.351 -1.380 1.00 98.25 131 GLY A CA 1
ATOM 948 C C . GLY A 1 131 ? -10.529 4.292 -0.557 1.00 98.25 131 GLY A C 1
ATOM 949 O O . GLY A 1 131 ? -10.016 5.266 -1.109 1.00 98.25 131 GLY A O 1
ATOM 950 N N . ASP A 1 132 ? -10.286 3.988 0.721 1.00 98.81 132 ASP A N 1
ATOM 951 C CA . ASP A 1 132 ? -9.238 4.658 1.487 1.00 98.81 132 ASP A CA 1
ATOM 952 C C . ASP A 1 132 ? -7.879 4.236 0.936 1.00 98.81 132 ASP A C 1
ATOM 954 O O . ASP A 1 132 ? -7.586 3.044 0.811 1.00 98.81 132 ASP A O 1
ATOM 958 N N . SER A 1 133 ? -7.053 5.210 0.567 1.00 98.81 133 SER A N 1
ATOM 959 C CA . SER A 1 133 ? -5.749 4.921 -0.019 1.00 98.81 133 SER A CA 1
ATOM 960 C C . SER A 1 133 ? -4.766 6.048 0.225 1.00 98.81 133 SER A C 1
ATOM 962 O O . SER A 1 133 ? -5.132 7.222 0.187 1.00 98.81 133 SER A O 1
ATOM 964 N N . PHE A 1 134 ? -3.500 5.705 0.421 1.00 98.75 134 PHE A N 1
ATOM 965 C C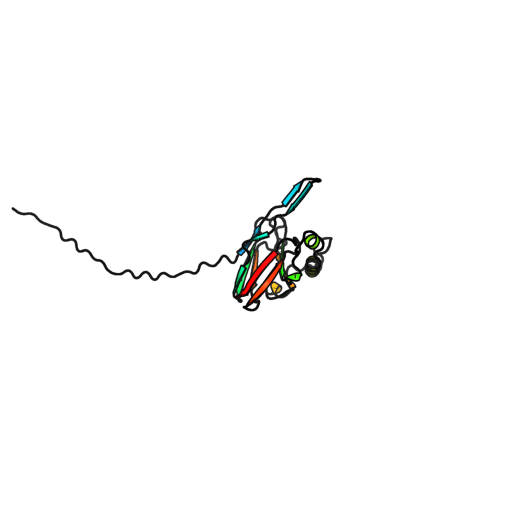A . PHE A 1 134 ? -2.418 6.679 0.438 1.00 98.75 134 PHE A CA 1
ATOM 966 C C . PHE A 1 134 ? -1.161 6.136 -0.232 1.00 98.75 134 PHE A C 1
ATOM 968 O O . PHE A 1 134 ? -0.919 4.927 -0.268 1.00 98.75 134 PHE A O 1
ATOM 975 N N . LEU A 1 135 ? -0.350 7.052 -0.754 1.00 98.25 135 LEU A N 1
ATOM 976 C CA . LEU A 1 135 ? 0.948 6.769 -1.345 1.00 98.25 135 LEU A CA 1
ATOM 977 C C . LEU A 1 135 ? 2.064 6.995 -0.326 1.00 98.25 135 LEU A C 1
ATOM 979 O O . LEU A 1 135 ? 2.048 7.958 0.441 1.00 98.25 135 LEU A O 1
ATOM 983 N N . ILE A 1 136 ? 3.074 6.137 -0.376 1.00 97.62 136 ILE A N 1
ATOM 984 C CA . ILE A 1 136 ? 4.299 6.247 0.409 1.00 97.62 136 ILE A CA 1
ATOM 985 C C . ILE A 1 136 ? 5.497 6.260 -0.543 1.00 97.62 136 ILE A C 1
ATOM 987 O O . ILE A 1 136 ? 5.596 5.458 -1.470 1.00 97.62 136 ILE A O 1
ATOM 991 N N . GLY A 1 137 ? 6.386 7.227 -0.351 1.00 95.69 137 GLY A N 1
ATOM 992 C CA . GLY A 1 137 ? 7.556 7.453 -1.191 1.00 95.69 137 GLY A CA 1
ATOM 993 C C . GLY A 1 137 ? 8.673 6.447 -0.955 1.00 95.69 137 GLY A C 1
ATOM 994 O O . GLY A 1 137 ? 8.569 5.559 -0.111 1.00 95.69 137 GLY A O 1
ATOM 995 N N . SER A 1 138 ? 9.773 6.626 -1.681 1.00 92.12 138 SER A N 1
ATOM 996 C CA . SER A 1 138 ? 11.006 5.849 -1.547 1.00 92.12 138 SER A CA 1
ATOM 997 C C . SER A 1 138 ? 12.204 6.756 -1.289 1.00 92.12 138 SER A C 1
ATOM 999 O O . SER A 1 138 ? 12.191 7.951 -1.589 1.00 92.12 138 SER A O 1
ATOM 1001 N N . SER A 1 139 ? 13.286 6.175 -0.774 1.00 83.88 139 SER A N 1
ATOM 1002 C CA . SER A 1 139 ? 14.557 6.886 -0.586 1.00 83.88 139 SER A CA 1
ATOM 1003 C C . SER A 1 139 ? 15.244 7.266 -1.907 1.00 83.88 139 SER A C 1
ATOM 1005 O O . SER A 1 139 ? 16.054 8.190 -1.926 1.00 83.88 139 SER A O 1
ATOM 1007 N N . SER A 1 140 ? 14.906 6.596 -3.012 1.00 84.44 140 SER A N 1
ATOM 1008 C CA . SER A 1 140 ? 15.405 6.903 -4.361 1.00 84.44 140 SER A CA 1
ATOM 1009 C C . SER A 1 140 ? 14.732 8.129 -4.996 1.00 84.44 140 SER A C 1
ATOM 1011 O O . SER A 1 140 ? 15.301 8.722 -5.911 1.00 84.44 140 SER A O 1
ATOM 1013 N N . MET A 1 141 ? 13.554 8.536 -4.504 1.00 81.00 141 MET A N 1
ATOM 1014 C CA . MET A 1 141 ? 12.819 9.730 -4.942 1.00 81.00 141 MET A CA 1
ATOM 1015 C C . MET A 1 141 ? 12.510 10.657 -3.753 1.00 81.00 141 MET A C 1
ATOM 1017 O O . MET A 1 141 ? 11.349 10.822 -3.362 1.00 81.00 141 MET A O 1
ATOM 1021 N N . PRO A 1 142 ? 13.541 11.270 -3.145 1.00 77.31 142 PRO A N 1
ATOM 1022 C CA . PRO A 1 142 ? 13.368 12.080 -1.948 1.00 77.31 142 PRO A CA 1
ATOM 1023 C C . PRO A 1 142 ? 12.531 13.336 -2.225 1.00 77.31 142 PRO A C 1
ATOM 1025 O O . PRO A 1 142 ? 12.707 14.016 -3.234 1.00 77.31 142 PRO A O 1
ATOM 1028 N N . GLY A 1 143 ? 11.645 13.673 -1.287 1.00 78.25 143 GLY A N 1
ATOM 1029 C CA . GLY A 1 143 ? 10.888 14.930 -1.291 1.00 78.25 143 GLY A CA 1
ATOM 1030 C C . GLY A 1 143 ? 9.621 14.946 -2.152 1.00 78.25 143 GLY A C 1
ATOM 1031 O O . GLY A 1 143 ? 8.886 15.926 -2.082 1.00 78.25 143 GLY A O 1
ATOM 1032 N N . PHE A 1 144 ? 9.332 13.886 -2.917 1.00 85.06 144 PHE A N 1
ATOM 1033 C CA . PHE A 1 144 ? 8.081 13.781 -3.680 1.00 85.06 144 PHE A CA 1
ATOM 1034 C C . PHE A 1 144 ? 6.908 13.265 -2.828 1.00 85.06 144 PHE A C 1
ATOM 1036 O O . PHE A 1 144 ? 5.815 13.821 -2.867 1.00 85.06 144 PHE A O 1
ATOM 1043 N N . LEU A 1 145 ? 7.147 12.226 -2.025 1.00 93.06 145 LEU A N 1
ATOM 1044 C CA . LEU A 1 145 ? 6.172 11.599 -1.128 1.00 93.06 145 LEU A CA 1
ATOM 1045 C C . LEU A 1 145 ? 6.819 11.310 0.238 1.00 93.06 145 LEU A C 1
ATOM 1047 O O . LEU A 1 145 ? 8.034 11.091 0.297 1.00 93.06 145 LEU A O 1
ATOM 1051 N N . PRO A 1 146 ? 6.045 11.275 1.338 1.00 94.44 146 PRO A N 1
ATOM 1052 C CA . PRO A 1 146 ? 6.568 10.880 2.643 1.00 94.44 146 PRO A CA 1
ATOM 1053 C C . PRO A 1 146 ? 7.000 9.408 2.631 1.00 94.44 146 PRO A C 1
ATOM 1055 O O . PRO A 1 146 ? 6.303 8.563 2.081 1.00 94.44 146 PRO A O 1
ATOM 1058 N N . THR A 1 147 ? 8.122 9.074 3.269 1.00 95.88 147 THR A N 1
ATOM 1059 C CA . THR A 1 147 ? 8.594 7.679 3.428 1.00 95.88 147 THR A CA 1
ATOM 1060 C C . THR A 1 147 ? 8.056 7.003 4.693 1.00 95.88 147 THR A C 1
ATOM 1062 O O . THR A 1 147 ? 8.391 5.853 4.974 1.00 95.88 147 THR A O 1
ATOM 1065 N N . SER A 1 148 ? 7.235 7.714 5.466 1.00 96.19 148 SER A N 1
ATOM 1066 C CA . SER A 1 148 ? 6.551 7.229 6.661 1.00 96.19 148 SER A CA 1
ATOM 1067 C C . SER A 1 148 ? 5.191 7.909 6.754 1.00 96.19 148 SER A C 1
ATOM 1069 O O . SER A 1 148 ? 5.126 9.136 6.705 1.00 96.19 148 SER A O 1
ATOM 1071 N N . VAL A 1 149 ? 4.125 7.129 6.899 1.00 97.75 149 VAL A N 1
ATOM 1072 C CA . VAL A 1 149 ? 2.745 7.620 7.027 1.00 97.75 149 VAL A CA 1
ATOM 1073 C C . VAL A 1 149 ? 2.083 6.895 8.189 1.00 97.75 149 VAL A C 1
ATOM 1075 O O . VAL A 1 149 ? 2.216 5.679 8.306 1.00 97.75 149 VAL A O 1
ATOM 1078 N N . THR A 1 150 ? 1.383 7.632 9.046 1.00 98.06 150 THR A N 1
ATOM 1079 C CA . THR A 1 150 ? 0.634 7.076 10.175 1.00 98.06 150 THR A CA 1
ATOM 1080 C C . THR A 1 150 ? -0.844 7.356 9.973 1.00 98.06 150 THR A C 1
ATOM 1082 O O . THR A 1 150 ? -1.231 8.509 9.805 1.00 98.06 150 THR A O 1
ATOM 1085 N N . GLU A 1 151 ? -1.659 6.310 10.043 1.00 98.38 151 GLU A N 1
ATOM 1086 C CA . GLU A 1 151 ? -3.110 6.384 9.901 1.00 98.38 151 GLU A CA 1
ATOM 1087 C C . GLU A 1 151 ? -3.795 5.807 11.141 1.00 98.38 151 GLU A C 1
ATOM 1089 O O . GLU A 1 151 ? -3.317 4.839 11.741 1.00 98.38 151 GLU A O 1
ATOM 1094 N N . THR A 1 152 ? -4.935 6.379 11.521 1.00 98.38 152 THR A N 1
ATOM 1095 C CA . THR A 1 152 ? -5.782 5.835 12.587 1.00 98.38 152 THR A CA 1
ATOM 1096 C C . THR A 1 152 ? -6.758 4.828 11.999 1.00 98.38 152 THR A C 1
ATOM 1098 O O . THR A 1 152 ? -7.492 5.137 11.064 1.00 98.38 152 THR A O 1
ATOM 1101 N N . ILE A 1 153 ? -6.826 3.626 12.557 1.00 98.31 153 ILE A N 1
ATOM 1102 C CA . ILE A 1 153 ? -7.798 2.624 12.124 1.00 98.31 153 ILE A CA 1
ATOM 1103 C C . ILE A 1 153 ? -9.148 2.958 12.751 1.00 98.31 153 ILE A C 1
ATOM 1105 O O . ILE A 1 153 ? -9.322 2.800 13.953 1.00 98.31 153 ILE A O 1
ATOM 1109 N N . THR A 1 154 ? -10.110 3.427 11.960 1.00 98.31 154 THR A N 1
ATOM 1110 C CA . THR A 1 154 ? -11.466 3.790 12.426 1.00 98.31 154 THR A CA 1
ATOM 1111 C C . THR A 1 154 ? -12.544 2.831 11.932 1.00 98.31 154 THR A C 1
ATOM 1113 O O . THR A 1 154 ? -13.729 3.019 12.215 1.00 98.31 154 THR A O 1
ATOM 1116 N N . ALA A 1 155 ? -12.145 1.784 11.209 1.00 98.12 155 ALA A N 1
ATOM 1117 C CA . ALA A 1 155 ? -13.027 0.691 10.837 1.00 98.12 155 ALA A CA 1
ATOM 1118 C C . ALA A 1 155 ? -13.678 0.049 12.073 1.00 98.12 155 ALA A C 1
ATOM 1120 O O . ALA A 1 155 ? -13.104 -0.003 13.160 1.00 98.12 155 ALA A O 1
ATOM 1121 N N . GLN A 1 156 ? -14.902 -0.448 11.904 1.00 97.56 156 GLN A N 1
ATOM 1122 C CA . GLN A 1 156 ? -15.689 -0.992 13.007 1.00 97.56 156 GLN A CA 1
ATOM 1123 C C . GLN A 1 156 ? -15.007 -2.222 13.637 1.00 97.56 156 GLN A C 1
ATOM 1125 O O . GLN A 1 156 ? -14.495 -3.087 12.924 1.00 97.56 156 GLN A O 1
ATOM 1130 N N . SER A 1 157 ? -15.057 -2.345 14.967 1.00 97.44 157 SER A N 1
ATOM 1131 C CA . SER A 1 157 ? -14.690 -3.590 15.665 1.00 97.44 157 SER A CA 1
ATOM 1132 C C . SER A 1 157 ? -15.483 -4.785 15.105 1.00 97.44 157 SER A C 1
ATOM 1134 O O . SER A 1 157 ? -16.680 -4.686 14.822 1.00 97.44 157 SER A O 1
ATOM 1136 N N . GLY A 1 158 ? -14.791 -5.904 14.901 1.00 97.44 158 GLY A N 1
ATOM 1137 C CA . GLY A 1 158 ? -15.271 -7.106 14.221 1.00 97.44 158 GLY A CA 1
ATOM 1138 C C . GLY A 1 158 ? -15.064 -7.113 12.702 1.00 97.44 158 GLY A C 1
ATOM 1139 O O . GLY A 1 158 ? -15.376 -8.116 12.062 1.00 97.44 158 GLY A O 1
ATOM 1140 N N . SER A 1 159 ? -14.555 -6.028 12.106 1.00 98.06 159 SER A N 1
ATOM 1141 C CA . SER A 1 159 ? -14.269 -5.964 10.667 1.00 98.06 159 SER A CA 1
ATOM 1142 C C . SER A 1 159 ? -12.857 -6.449 10.316 1.00 98.06 159 SER A C 1
ATOM 1144 O O . SER A 1 159 ? -11.981 -6.608 11.168 1.00 98.06 159 SER A O 1
ATOM 1146 N N . THR A 1 160 ? -12.631 -6.701 9.026 1.00 98.50 160 THR A N 1
ATOM 1147 C CA . THR A 1 160 ? -11.298 -6.931 8.460 1.00 98.50 160 THR A CA 1
ATOM 1148 C C . THR A 1 160 ? -11.109 -6.010 7.268 1.00 98.50 160 THR A C 1
ATOM 1150 O O . THR A 1 160 ? -11.902 -6.051 6.328 1.00 98.50 160 THR A O 1
ATOM 1153 N N . LEU A 1 161 ? -10.056 -5.197 7.302 1.00 98.62 161 LEU A N 1
ATOM 1154 C CA . LEU A 1 161 ? -9.617 -4.427 6.146 1.00 98.62 161 LEU A CA 1
ATOM 1155 C C . LEU A 1 161 ? -8.620 -5.261 5.347 1.00 98.62 161 LEU A C 1
ATOM 1157 O O . LEU A 1 161 ? -7.627 -5.745 5.898 1.00 98.62 161 LEU A O 1
ATOM 1161 N N . TYR A 1 162 ? -8.877 -5.403 4.053 1.00 98.81 162 TYR A N 1
ATOM 1162 C CA . TYR A 1 162 ? -7.946 -5.974 3.087 1.00 98.81 162 TYR A CA 1
ATOM 1163 C C . TYR A 1 162 ? -7.284 -4.828 2.343 1.00 98.81 162 TYR A C 1
ATOM 1165 O O . TYR A 1 162 ? -7.960 -3.868 1.974 1.00 98.81 162 TYR A O 1
ATOM 1173 N N . TYR A 1 163 ? -5.975 -4.907 2.139 1.00 98.75 163 TYR A N 1
ATOM 1174 C CA . TYR A 1 163 ? -5.261 -3.869 1.415 1.00 98.75 163 TYR A CA 1
ATOM 1175 C C . TYR A 1 163 ? -4.193 -4.440 0.499 1.00 98.75 163 TYR A C 1
ATOM 1177 O O . TYR A 1 163 ? -3.621 -5.499 0.769 1.00 98.75 163 TYR A O 1
ATOM 1185 N N . LEU A 1 164 ? -3.928 -3.710 -0.579 1.00 98.75 164 LEU A N 1
ATOM 1186 C CA . LEU A 1 164 ? -2.878 -4.017 -1.540 1.00 98.75 164 LEU A CA 1
ATOM 1187 C C . LEU A 1 164 ? -2.071 -2.767 -1.900 1.00 98.75 164 LEU A C 1
ATOM 1189 O O . LEU A 1 164 ? -2.489 -1.645 -1.606 1.00 98.75 164 LEU A O 1
ATOM 1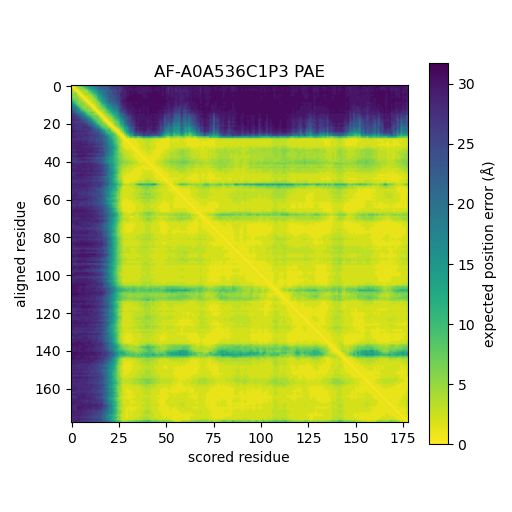193 N N . CYS A 1 165 ? -0.922 -2.971 -2.544 1.00 98.69 165 CYS A N 1
ATOM 1194 C CA . CYS A 1 165 ? -0.235 -1.912 -3.278 1.00 98.69 165 CYS A CA 1
ATOM 1195 C C . CYS A 1 165 ? -0.705 -1.923 -4.736 1.00 98.69 165 CYS A C 1
ATOM 1197 O O . CYS A 1 165 ? -0.447 -2.878 -5.460 1.00 98.69 165 CYS A O 1
ATOM 1199 N N . ALA A 1 166 ? -1.343 -0.852 -5.198 1.00 98.38 166 ALA A N 1
ATOM 1200 C CA . ALA A 1 166 ? -1.773 -0.704 -6.586 1.00 98.38 166 ALA A CA 1
ATOM 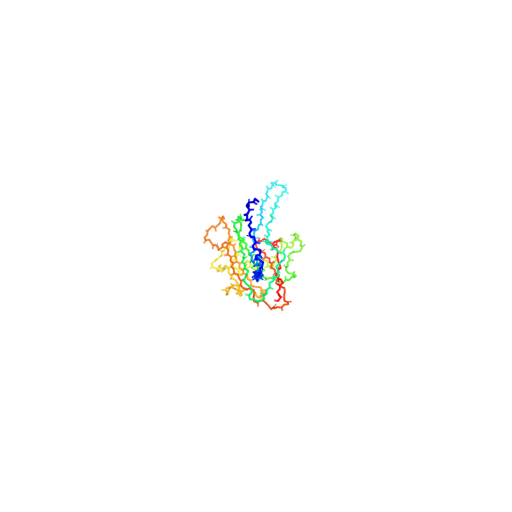1201 C C . ALA A 1 166 ? -0.601 -0.582 -7.582 1.00 98.38 166 ALA A C 1
ATOM 1203 O O . ALA A 1 166 ? -0.769 -0.867 -8.763 1.00 98.38 166 ALA A O 1
ATOM 1204 N N . ILE A 1 167 ? 0.589 -0.187 -7.114 1.00 96.62 167 ILE A N 1
ATOM 1205 C CA . ILE A 1 167 ? 1.824 -0.133 -7.921 1.00 96.62 167 ILE A CA 1
ATOM 1206 C C . ILE A 1 167 ? 2.443 -1.535 -8.046 1.00 96.62 167 ILE A C 1
ATOM 1208 O O . ILE A 1 167 ? 2.990 -1.894 -9.086 1.00 96.62 167 ILE A O 1
ATOM 1212 N N . HIS A 1 168 ? 2.296 -2.354 -6.999 1.00 97.56 168 HIS A N 1
ATOM 1213 C CA . HIS A 1 168 ? 2.866 -3.697 -6.882 1.00 97.56 168 HIS A CA 1
ATOM 1214 C C . HIS A 1 168 ? 1.786 -4.685 -6.424 1.00 97.56 168 HIS A C 1
ATOM 1216 O O . HIS A 1 168 ? 1.755 -5.046 -5.246 1.00 97.56 168 HIS A O 1
ATOM 1222 N N . PRO A 1 169 ? 0.891 -5.146 -7.318 1.00 97.94 169 PRO A N 1
ATOM 1223 C CA . PRO A 1 169 ? -0.358 -5.820 -6.927 1.00 97.94 169 PRO A CA 1
ATOM 1224 C C . PRO A 1 169 ? -0.195 -7.139 -6.146 1.00 97.94 169 PRO A C 1
ATOM 1226 O O . PRO A 1 169 ? -1.140 -7.638 -5.534 1.00 97.94 169 PRO A O 1
ATOM 1229 N N . TRP A 1 170 ? 1.011 -7.713 -6.130 1.00 97.75 170 TRP A N 1
ATOM 1230 C CA . TRP A 1 170 ? 1.344 -8.873 -5.297 1.00 97.75 170 TRP A CA 1
ATOM 1231 C C . TRP A 1 170 ? 1.541 -8.523 -3.812 1.00 97.75 170 TRP A C 1
ATOM 1233 O O . TRP A 1 170 ? 1.529 -9.416 -2.965 1.00 97.75 170 TRP A O 1
ATOM 1243 N N . MET A 1 171 ? 1.757 -7.250 -3.472 1.00 98.50 171 MET A N 1
ATOM 1244 C CA . MET A 1 171 ? 1.869 -6.799 -2.090 1.00 98.50 171 MET A CA 1
ATOM 1245 C C . MET A 1 171 ? 0.487 -6.683 -1.482 1.00 98.50 171 MET A C 1
ATOM 1247 O O . MET A 1 171 ? -0.303 -5.832 -1.882 1.00 98.50 171 MET A O 1
ATOM 1251 N N . GLN A 1 172 ? 0.220 -7.517 -0.487 1.00 98.50 172 GLN A N 1
ATOM 1252 C CA . GLN A 1 172 ? -1.085 -7.607 0.150 1.00 98.50 172 GLN A CA 1
ATOM 1253 C C . GLN A 1 172 ? -0.925 -7.680 1.662 1.00 98.50 172 GLN A C 1
ATOM 1255 O O . GLN A 1 172 ? 0.087 -8.165 2.178 1.00 98.50 172 GLN A O 1
ATOM 1260 N N . GLY A 1 173 ? -1.935 -7.209 2.376 1.00 97.94 173 GLY A N 1
ATOM 1261 C CA . GLY A 1 173 ? -2.014 -7.342 3.816 1.00 97.94 173 GLY A CA 1
ATOM 1262 C C . GLY A 1 173 ? -3.448 -7.275 4.316 1.00 97.94 173 GLY A C 1
ATOM 1263 O O . GLY A 1 173 ? -4.391 -6.979 3.581 1.00 97.94 173 GLY A O 1
ATOM 1264 N N . THR A 1 174 ? -3.604 -7.571 5.601 1.00 98.12 174 THR A N 1
ATOM 1265 C CA . THR A 1 174 ? -4.901 -7.555 6.276 1.00 98.12 174 THR A CA 1
ATOM 1266 C C . THR A 1 174 ? -4.781 -6.932 7.657 1.00 98.12 174 THR A C 1
ATOM 1268 O O . THR A 1 174 ? -3.785 -7.154 8.352 1.00 98.12 174 THR A O 1
ATOM 1271 N N . ILE A 1 175 ? -5.816 -6.205 8.069 1.00 97.94 175 ILE A N 1
ATOM 1272 C CA . ILE A 1 175 ? -5.965 -5.632 9.407 1.00 97.94 175 ILE A CA 1
ATOM 1273 C C . ILE A 1 175 ? -7.268 -6.168 9.997 1.00 97.94 175 ILE A C 1
ATOM 1275 O O . ILE A 1 175 ? -8.348 -5.814 9.534 1.00 97.94 175 ILE A O 1
ATOM 1279 N N . SER A 1 176 ? -7.173 -7.033 11.003 1.00 97.75 176 SER A N 1
ATOM 1280 C CA . SER A 1 176 ? -8.325 -7.438 11.814 1.00 97.75 176 SER A CA 1
ATOM 1281 C C . SER A 1 176 ? -8.565 -6.397 12.901 1.00 97.75 176 SER A C 1
ATOM 1283 O O . SER A 1 176 ? -7.635 -6.059 13.637 1.00 97.75 176 SER A O 1
ATOM 1285 N N . VAL A 1 177 ? -9.793 -5.893 13.004 1.00 97.75 177 VAL A N 1
ATOM 1286 C CA . VAL A 1 177 ? -10.156 -4.863 13.981 1.00 97.75 177 VAL A CA 1
ATOM 1287 C C . VAL A 1 177 ? -10.984 -5.488 15.093 1.00 97.75 177 VAL A C 1
ATOM 1289 O O . VAL A 1 177 ? -12.058 -6.022 14.830 1.00 97.75 177 VAL A O 1
ATOM 1292 N N . ASN A 1 178 ? -10.498 -5.408 16.330 1.00 92.88 178 ASN A N 1
ATOM 1293 C CA . ASN A 1 178 ? -11.135 -5.958 17.529 1.00 92.88 178 ASN A CA 1
ATOM 1294 C C . ASN A 1 178 ? -11.730 -4.874 18.427 1.00 92.88 178 ASN A C 1
ATOM 1296 O O . ASN A 1 178 ? -11.237 -3.725 18.430 1.00 92.88 178 ASN A O 1
#

Radius of gyration: 25.24 Å; Cα contacts (8 Å, |Δi|>4): 363; chains: 1; bounding box: 56×34×101 Å